Protein AF-A0A061RUZ5-F1 (afdb_monomer)

InterPro domains:
  IPR027267 AH/BAR domain superfamily [SSF103657] (53-135)

Foldseek 3Di:
DDPPPPDDDPDDCPLPHPDDPDDPPFDPVLVCLQQDCDALNNDHVCPDLLVVLLVVLLVLLVVLLVLLVVQLVCCVPVVDGDVVSLVVSLVSLVVSVVSVVVLVCLLVVPQCVVLVVQDDPVLNVLVVVLVVLVVVLVVLSVVLNVLSVQLVVVVVVPPSVSNSVSSVVNSVSSVVSSVSSSVSSSSCSSRRVSSCRHRHHPVVCVVCVVSPSGDDPPPPPPPDPPPDDDDDDDDDDDDD

Radius of gyration: 23.54 Å; Cα contacts (8 Å, |Δi|>4): 180; chains: 1; bounding box: 77×62×57 Å

Solvent-accessible surface area (backbone atoms only — not comparable to full-atom values): 14037 Å² total; per-residue (Å²): 136,83,81,87,75,76,76,79,69,92,54,77,39,44,78,83,42,101,66,50,91,62,59,97,85,58,54,74,63,46,44,46,54,34,64,23,60,72,58,78,44,72,55,40,42,76,78,35,41,47,46,46,34,55,51,47,53,53,52,54,52,49,55,49,51,53,51,51,51,50,49,50,52,36,38,74,73,68,73,46,75,67,62,70,59,53,53,50,52,52,47,54,50,52,52,50,50,54,52,52,48,57,48,50,45,34,45,64,70,46,49,45,65,68,44,49,88,78,51,54,76,75,61,56,53,53,58,56,54,53,52,54,42,51,51,53,42,52,56,43,49,53,51,46,55,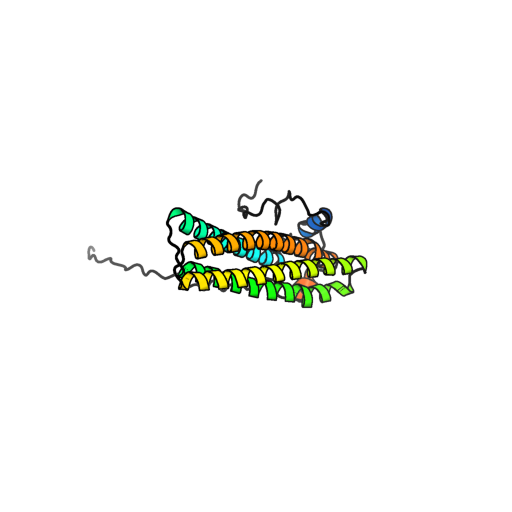52,39,53,53,53,33,57,56,36,56,80,67,74,41,67,71,56,34,52,52,35,50,52,51,42,47,60,46,46,57,53,41,51,54,46,45,50,53,41,53,49,47,43,47,48,46,57,51,26,52,42,51,74,75,42,52,54,67,61,42,55,74,55,55,52,65,66,39,38,59,78,80,74,76,84,74,70,78,72,79,78,76,74,79,80,84,84,80,87,82,83,88,84,88,134

Nearest PDB structures (foldseek):
  8w6f-assembly1_A  TM=4.460E-01  e=1.180E-01  artificial sequences
  8dt0-assembly1_A  TM=4.377E-01  e=3.476E-01  synthetic construct
  8dt0-assembly2_B  TM=3.869E-01  e=2.173E-01  synthetic construct
  8tn6-assembly1_C  TM=5.010E-01  e=6.707E-01  synthetic construct

Structure (mmCIF, N/CA/C/O backbone):
data_AF-A0A061RUZ5-F1
#
_entry.id   AF-A0A061RUZ5-F1
#
loop_
_atom_site.group_PDB
_atom_site.id
_atom_site.type_symbol
_atom_site.label_atom_id
_atom_site.label_alt_id
_atom_site.label_comp_id
_atom_site.label_asym_id
_atom_site.label_entity_id
_atom_site.label_seq_id
_atom_site.pdbx_PDB_ins_code
_atom_site.Cartn_x
_atom_site.Cartn_y
_atom_site.Cartn_z
_atom_site.occupancy
_atom_site.B_iso_or_equiv
_atom_site.auth_seq_id
_atom_site.auth_comp_id
_atom_site.auth_asym_id
_atom_site.auth_atom_id
_atom_site.pdbx_PDB_model_num
ATOM 1 N N . GLU A 1 1 ? -17.140 8.521 -27.095 1.00 31.86 1 GLU A N 1
ATOM 2 C CA . GLU A 1 1 ? -18.171 8.351 -26.052 1.00 31.86 1 GLU A CA 1
ATOM 3 C C . GLU A 1 1 ? -17.518 7.971 -24.723 1.00 31.86 1 GLU A C 1
ATOM 5 O O . GLU A 1 1 ? -16.333 7.664 -24.720 1.00 31.86 1 GLU A O 1
ATOM 10 N N . ARG A 1 2 ? 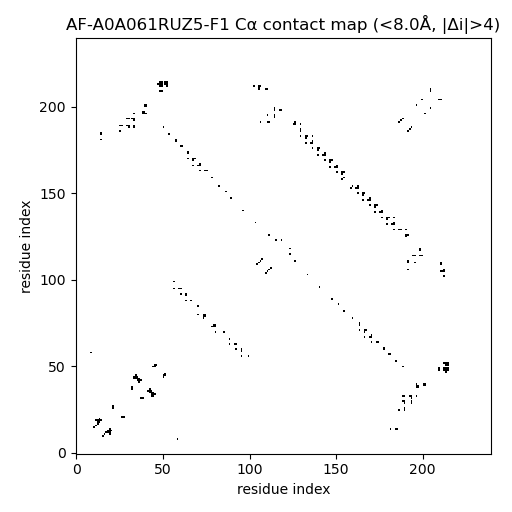-18.235 8.120 -23.600 1.00 29.27 2 ARG A N 1
ATOM 11 C CA . ARG A 1 2 ? -17.739 7.833 -22.242 1.00 29.27 2 ARG A CA 1
ATOM 12 C C . ARG A 1 2 ? -17.880 6.337 -21.959 1.00 29.27 2 ARG A C 1
ATOM 14 O O . ARG A 1 2 ? -19.008 5.854 -21.966 1.00 29.27 2 ARG A O 1
ATOM 21 N N . ASP A 1 3 ? -16.787 5.658 -21.629 1.00 30.36 3 ASP A N 1
ATOM 22 C CA . ASP A 1 3 ? -16.847 4.341 -20.988 1.00 30.36 3 ASP A CA 1
ATOM 23 C C . ASP A 1 3 ? -17.231 4.545 -19.519 1.00 30.36 3 ASP A C 1
ATOM 25 O O . ASP A 1 3 ? -16.424 4.930 -18.674 1.00 30.36 3 ASP A O 1
ATOM 29 N N . ALA A 1 4 ? -18.522 4.378 -19.244 1.00 35.06 4 ALA A N 1
ATOM 30 C CA . ALA A 1 4 ? -19.165 4.630 -17.960 1.00 35.06 4 ALA A CA 1
ATOM 31 C C . ALA A 1 4 ? -19.001 3.480 -16.940 1.00 35.06 4 ALA A C 1
ATOM 33 O O . ALA A 1 4 ? -19.805 3.376 -16.018 1.00 35.06 4 ALA A O 1
ATOM 34 N N . GLU A 1 5 ? -17.981 2.626 -17.075 1.00 36.75 5 GLU A N 1
ATOM 35 C CA . GLU A 1 5 ? -17.801 1.443 -16.211 1.00 36.75 5 GLU A CA 1
ATOM 36 C C . GLU A 1 5 ? -16.646 1.533 -15.200 1.00 36.75 5 GLU A C 1
ATOM 38 O O . GLU A 1 5 ? -16.524 0.659 -14.345 1.00 36.75 5 GLU A O 1
ATOM 43 N N . TYR A 1 6 ? -15.852 2.608 -15.184 1.00 39.50 6 TYR A N 1
ATOM 44 C CA . TYR A 1 6 ? -14.908 2.839 -14.083 1.00 39.50 6 TYR A CA 1
ATOM 45 C C . TYR A 1 6 ? -15.612 3.553 -12.928 1.00 39.50 6 TYR A C 1
ATOM 47 O O . TYR A 1 6 ? -15.626 4.781 -12.838 1.00 39.50 6 TYR A O 1
ATOM 55 N N . GLN A 1 7 ? -16.227 2.764 -12.043 1.00 32.78 7 GLN A N 1
ATOM 56 C CA . GLN A 1 7 ? -16.653 3.242 -10.731 1.00 32.78 7 GLN A CA 1
ATOM 57 C C . GLN A 1 7 ? -15.442 3.832 -10.002 1.00 32.78 7 GLN A C 1
ATOM 59 O O . GLN A 1 7 ? -14.463 3.150 -9.706 1.00 32.78 7 GLN A O 1
ATOM 64 N N . SER A 1 8 ? -15.524 5.136 -9.756 1.00 34.88 8 SER A N 1
ATOM 65 C CA . SER A 1 8 ? -14.581 5.931 -8.986 1.00 34.88 8 SER A CA 1
ATOM 66 C C . SER A 1 8 ? -14.417 5.343 -7.585 1.00 34.88 8 SER A C 1
ATOM 68 O O . SER A 1 8 ? -15.321 5.455 -6.754 1.00 34.88 8 SER A O 1
ATOM 70 N N . GLY A 1 9 ? -13.259 4.738 -7.317 1.00 36.94 9 GLY A N 1
ATOM 71 C CA . GLY A 1 9 ? -12.804 4.525 -5.947 1.00 36.94 9 GLY A CA 1
ATOM 72 C C . GLY A 1 9 ? -12.670 5.879 -5.225 1.00 36.94 9 GLY A C 1
ATOM 73 O O . GLY A 1 9 ? -12.391 6.888 -5.872 1.00 36.94 9 GLY A O 1
ATOM 74 N N . PRO A 1 10 ? -12.861 5.946 -3.902 1.00 37.59 10 PRO A N 1
ATOM 75 C CA . PRO A 1 10 ? -13.104 7.185 -3.157 1.00 37.59 10 PRO A CA 1
ATOM 76 C C . PRO A 1 10 ? -11.820 7.887 -2.707 1.00 37.59 10 PRO A C 1
ATOM 78 O O . PRO A 1 10 ? -11.800 8.640 -1.733 1.00 37.59 10 PRO A O 1
ATOM 81 N N . PHE A 1 11 ? -10.733 7.671 -3.437 1.00 36.84 11 PHE A N 1
ATOM 82 C CA . PHE A 1 11 ? -9.543 8.480 -3.272 1.00 36.84 11 PHE A CA 1
ATOM 83 C C . PHE A 1 11 ? -9.753 9.814 -3.987 1.00 36.84 11 PHE A C 1
ATOM 85 O O . PHE A 1 11 ? -10.125 9.798 -5.160 1.00 36.84 11 PHE A O 1
ATOM 92 N N . PRO A 1 12 ? -9.522 10.959 -3.321 1.00 34.06 12 PRO A N 1
ATOM 93 C CA . PRO A 1 12 ? -9.798 12.279 -3.882 1.00 34.06 12 PRO A CA 1
ATOM 94 C C . PRO A 1 12 ? -8.966 12.484 -5.145 1.00 34.06 12 PRO A C 1
ATOM 96 O O . PRO A 1 12 ? -7.774 12.713 -5.008 1.00 34.06 12 PRO A O 1
ATOM 99 N N . ASP A 1 13 ? -9.570 12.310 -6.329 1.00 37.50 13 ASP A N 1
ATOM 100 C CA . ASP A 1 13 ? -9.067 12.544 -7.701 1.00 37.50 13 ASP A CA 1
ATOM 101 C C . ASP A 1 13 ? -7.560 12.349 -7.956 1.00 37.50 13 ASP A C 1
ATOM 103 O O . ASP A 1 13 ? -6.980 12.896 -8.894 1.00 37.50 13 ASP A O 1
ATOM 107 N N . GLY A 1 14 ? -6.905 11.525 -7.146 1.00 37.16 14 GLY A N 1
ATOM 108 C CA . GLY A 1 14 ? -5.503 11.801 -6.892 1.00 37.16 14 GLY A CA 1
ATOM 109 C C . GLY A 1 14 ? -4.722 10.733 -6.189 1.00 37.16 14 GLY A C 1
ATOM 110 O O . GLY A 1 14 ? -3.525 10.909 -6.069 1.00 37.16 14 GLY A O 1
ATOM 111 N N . ILE A 1 15 ? -5.300 9.572 -5.885 1.00 41.62 15 ILE A N 1
ATOM 112 C CA . ILE A 1 15 ? -4.468 8.377 -6.064 1.00 41.62 15 ILE A CA 1
ATOM 113 C C . ILE A 1 15 ? -4.410 8.046 -7.568 1.00 41.62 15 ILE A C 1
ATOM 115 O O . ILE A 1 15 ? -3.330 7.744 -8.058 1.00 41.62 15 ILE A O 1
ATOM 119 N N . LEU A 1 16 ? -5.513 8.216 -8.328 1.00 46.84 16 LEU A N 1
ATOM 120 C CA . LEU A 1 16 ? -5.633 7.771 -9.734 1.00 46.84 16 LEU A CA 1
ATOM 121 C C . LEU A 1 16 ? -6.475 8.688 -10.666 1.00 46.84 16 LEU A C 1
ATOM 123 O O . LEU A 1 16 ? -6.828 8.281 -11.772 1.00 46.84 16 LEU A O 1
ATOM 127 N N . GLY A 1 17 ? -6.831 9.911 -10.257 1.00 40.12 17 GLY A N 1
ATOM 128 C CA . GLY A 1 17 ? -7.605 10.842 -11.095 1.00 40.12 17 GLY A CA 1
ATOM 129 C C . GLY A 1 17 ? -6.731 11.783 -11.935 1.00 40.12 17 GLY A C 1
ATOM 130 O O . GLY A 1 17 ? -5.548 11.988 -11.674 1.00 40.12 17 GLY A O 1
ATOM 131 N N . ARG A 1 18 ? -7.322 12.382 -12.981 1.00 37.25 18 ARG A N 1
ATOM 132 C CA . ARG A 1 18 ? -6.648 13.331 -13.897 1.00 37.25 18 ARG A CA 1
ATOM 133 C C . ARG A 1 18 ? -6.281 14.677 -13.248 1.00 37.25 18 ARG A C 1
ATOM 135 O O . ARG A 1 18 ? -5.664 15.501 -13.921 1.00 37.25 18 ARG A O 1
ATOM 142 N N . ILE A 1 19 ? -6.685 14.928 -12.001 1.00 36.81 19 ILE A N 1
ATOM 143 C CA . ILE A 1 19 ? -6.626 16.248 -11.367 1.00 36.81 19 ILE A CA 1
ATOM 144 C C . ILE A 1 19 ? -6.210 16.088 -9.897 1.00 36.81 19 ILE A C 1
ATOM 146 O O . ILE A 1 19 ? -7.035 16.164 -8.995 1.00 36.81 19 ILE A O 1
ATOM 150 N N . SER A 1 20 ? -4.921 15.869 -9.639 1.00 37.25 20 SER A N 1
ATOM 151 C CA . SER A 1 20 ? -4.382 15.832 -8.277 1.00 37.25 20 SER A CA 1
ATOM 152 C C . SER A 1 20 ? -3.399 16.967 -8.040 1.00 37.25 20 SER A C 1
ATOM 154 O O . SER A 1 20 ? -2.500 17.184 -8.851 1.00 37.25 20 SER A O 1
ATOM 156 N N . ASN A 1 21 ? -3.539 17.656 -6.905 1.00 41.94 21 ASN A N 1
ATOM 157 C CA . ASN A 1 21 ? -2.490 18.503 -6.342 1.00 41.94 21 ASN A CA 1
ATOM 158 C C . ASN A 1 21 ? -1.285 17.613 -6.022 1.00 41.94 21 ASN A C 1
ATOM 160 O O . ASN A 1 21 ? -1.244 16.954 -4.984 1.00 41.94 21 ASN A O 1
ATOM 164 N N . PHE A 1 22 ? -0.352 17.533 -6.965 1.00 45.50 22 PHE A N 1
ATOM 165 C CA . PHE A 1 22 ? 0.882 16.783 -6.812 1.00 45.50 22 PHE A CA 1
ATOM 166 C C . PHE A 1 22 ? 1.711 17.386 -5.664 1.00 45.50 22 PHE A C 1
ATOM 168 O O . PHE A 1 22 ? 1.828 18.611 -5.598 1.00 45.50 22 PHE A O 1
ATOM 175 N N . PRO A 1 23 ? 2.288 16.572 -4.762 1.00 50.09 23 PRO A N 1
ATOM 176 C CA . PRO A 1 23 ? 3.356 17.025 -3.874 1.00 50.09 23 PRO A CA 1
ATOM 177 C C . PRO A 1 23 ? 4.469 17.722 -4.670 1.00 50.09 23 PRO A C 1
ATOM 179 O O . PRO A 1 23 ? 4.746 17.324 -5.797 1.00 50.09 23 PRO A O 1
ATOM 182 N N . ASP A 1 24 ? 5.139 18.724 -4.092 1.00 49.62 24 ASP A N 1
ATOM 183 C CA . ASP A 1 24 ? 6.053 19.633 -4.823 1.00 49.62 24 ASP A CA 1
ATOM 184 C C . ASP A 1 24 ? 7.200 18.947 -5.601 1.00 49.62 24 ASP A C 1
ATOM 186 O O . ASP A 1 24 ? 7.802 19.549 -6.487 1.00 49.62 24 ASP A O 1
ATOM 190 N N . HIS A 1 25 ? 7.524 17.696 -5.269 1.00 55.34 25 HIS A N 1
ATOM 191 C CA . HIS A 1 25 ? 8.592 16.897 -5.881 1.00 55.34 25 HIS A CA 1
ATOM 192 C C . HIS A 1 25 ? 8.088 15.900 -6.932 1.00 55.34 25 HIS A C 1
ATOM 194 O O . HIS A 1 25 ? 8.892 15.276 -7.624 1.00 55.34 25 HIS A O 1
ATOM 200 N N . ILE A 1 26 ? 6.773 15.772 -7.090 1.00 56.91 26 ILE A N 1
ATOM 201 C CA . ILE A 1 26 ? 6.160 14.892 -8.071 1.00 56.91 26 ILE A CA 1
ATOM 202 C C . ILE A 1 26 ? 6.023 15.632 -9.402 1.00 56.91 26 ILE A C 1
ATOM 204 O O . ILE A 1 26 ? 5.310 16.627 -9.519 1.00 56.91 26 ILE A O 1
ATOM 208 N N . SER A 1 27 ? 6.682 15.111 -10.439 1.00 64.12 27 SER A N 1
ATOM 209 C CA . SER A 1 27 ? 6.621 15.666 -11.792 1.00 64.12 27 SER A CA 1
ATOM 210 C C . SER A 1 27 ? 5.331 15.241 -12.514 1.00 64.12 27 SER A C 1
ATOM 212 O O . SER A 1 27 ? 5.170 14.059 -12.847 1.00 64.12 27 SER A O 1
ATOM 214 N N . PRO A 1 28 ? 4.440 16.183 -12.895 1.00 65.88 28 PRO A N 1
ATOM 215 C CA . PRO A 1 28 ? 3.257 15.878 -13.707 1.00 65.88 28 PRO A CA 1
ATOM 216 C C . PRO A 1 28 ? 3.600 15.318 -15.096 1.00 65.88 28 PRO A C 1
ATOM 218 O O . PRO A 1 28 ? 2.721 14.807 -15.796 1.00 65.88 28 PRO A O 1
ATOM 221 N N . HIS A 1 29 ? 4.850 15.476 -15.543 1.00 68.00 29 HIS A N 1
ATOM 222 C CA . HIS A 1 29 ? 5.354 14.871 -16.771 1.00 68.00 29 HIS A CA 1
ATOM 223 C C . HIS A 1 29 ? 5.606 13.370 -16.577 1.00 68.00 29 HIS A C 1
ATOM 225 O O . HIS A 1 29 ? 5.105 12.577 -17.371 1.00 68.00 29 HIS A O 1
ATOM 231 N N . ASN A 1 30 ? 6.270 12.973 -15.487 1.00 68.69 30 ASN A N 1
ATOM 232 C CA . ASN A 1 30 ? 6.557 11.565 -15.186 1.00 68.69 30 A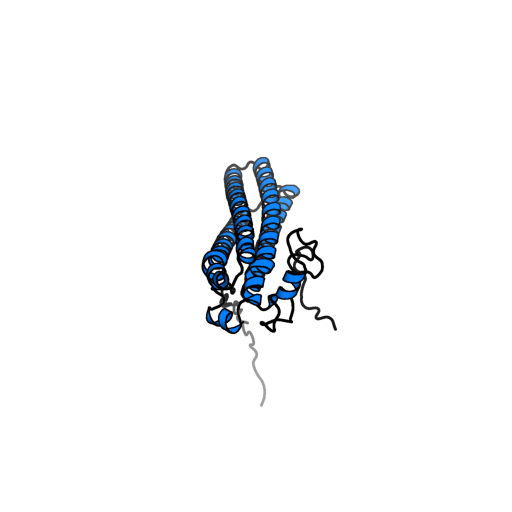SN A CA 1
ATOM 233 C C . ASN A 1 30 ? 5.259 10.772 -15.010 1.00 68.69 30 ASN A C 1
ATOM 235 O O . ASN A 1 30 ? 5.088 9.720 -15.622 1.00 68.69 30 ASN A O 1
ATOM 239 N N . TRP A 1 31 ? 4.285 11.335 -14.286 1.00 64.75 31 TRP A N 1
ATOM 240 C CA . TRP A 1 31 ? 2.950 10.743 -14.154 1.00 64.75 31 TRP A CA 1
ATOM 241 C C . TRP A 1 31 ? 2.274 10.486 -15.507 1.00 64.75 31 TRP A C 1
ATOM 243 O O . TRP A 1 31 ? 1.680 9.434 -15.720 1.00 64.75 31 TRP A O 1
ATOM 253 N N . ARG A 1 32 ? 2.399 11.419 -16.459 1.00 67.31 32 ARG A N 1
ATOM 254 C CA . ARG A 1 32 ? 1.844 11.262 -17.812 1.00 67.31 32 ARG A CA 1
ATOM 255 C C . ARG A 1 32 ? 2.5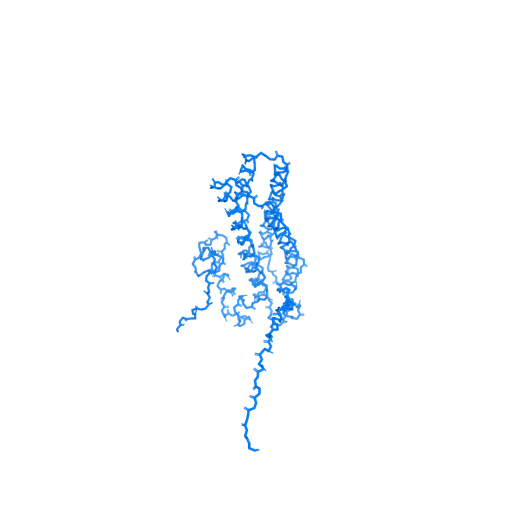64 10.207 -18.643 1.00 67.31 32 ARG A C 1
ATOM 257 O O . ARG A 1 32 ? 1.922 9.604 -19.494 1.00 67.31 32 ARG A O 1
ATOM 264 N N . VAL A 1 33 ? 3.855 9.981 -18.418 1.00 65.81 33 VAL A N 1
ATOM 265 C CA . VAL A 1 33 ? 4.605 8.893 -19.066 1.00 65.81 33 VAL A CA 1
ATOM 266 C C . VAL A 1 33 ? 4.168 7.536 -18.511 1.00 65.81 33 VAL A C 1
ATOM 268 O O . VAL A 1 33 ? 4.000 6.588 -19.273 1.00 65.81 33 VAL A O 1
ATOM 271 N N . VAL A 1 34 ? 3.921 7.452 -17.201 1.00 65.19 34 VAL A N 1
ATOM 272 C CA . VAL A 1 34 ? 3.435 6.227 -16.547 1.00 65.19 34 VAL A CA 1
ATOM 273 C C . VAL A 1 34 ? 2.001 5.901 -16.963 1.00 65.19 34 VAL A C 1
ATOM 275 O O . VAL A 1 34 ? 1.723 4.792 -17.409 1.00 65.19 34 VAL A O 1
ATOM 278 N N . MET A 1 35 ? 1.099 6.880 -16.874 1.00 61.75 35 MET A N 1
ATOM 279 C CA . MET A 1 35 ? -0.330 6.725 -17.179 1.00 61.75 35 MET A CA 1
ATOM 280 C C . MET A 1 35 ? -0.662 6.883 -18.674 1.00 61.75 35 MET A C 1
ATOM 282 O O . MET A 1 35 ? -1.824 6.819 -19.076 1.00 61.75 35 MET A O 1
ATOM 286 N N . GLY A 1 36 ? 0.333 7.169 -19.512 1.00 58.59 36 GLY A N 1
ATOM 287 C CA . GLY A 1 36 ? 0.154 7.438 -20.934 1.00 58.59 36 GLY A CA 1
ATOM 288 C C . GLY A 1 36 ? 0.205 6.171 -21.784 1.00 58.59 36 GLY A C 1
ATOM 289 O O . GLY A 1 36 ? 1.003 5.274 -21.544 1.00 58.59 36 GLY A O 1
ATOM 290 N N . ARG A 1 37 ? -0.585 6.145 -22.866 1.00 53.12 37 ARG A N 1
ATOM 291 C CA . ARG A 1 37 ? -0.528 5.099 -23.912 1.00 53.12 37 ARG A CA 1
ATOM 292 C C . ARG A 1 37 ? 0.679 5.226 -24.855 1.00 53.12 37 ARG A C 1
ATOM 294 O O . ARG A 1 37 ? 0.783 4.487 -25.829 1.00 53.12 37 ARG A O 1
ATOM 301 N N . TYR A 1 38 ? 1.556 6.200 -24.622 1.00 48.12 38 TYR A N 1
ATOM 302 C CA . TYR A 1 38 ? 2.604 6.589 -25.560 1.00 48.12 38 TYR A CA 1
ATOM 303 C C . TYR A 1 38 ? 3.979 6.352 -24.926 1.00 48.12 38 TYR A C 1
ATOM 305 O O . TYR A 1 38 ? 4.500 7.210 -24.220 1.00 48.12 38 TYR A O 1
ATOM 313 N N . GLY A 1 39 ? 4.538 5.163 -25.168 1.00 50.72 39 GLY A N 1
ATOM 314 C CA . GLY A 1 39 ? 5.848 4.727 -24.683 1.00 50.72 39 GLY A CA 1
ATOM 315 C C . GLY A 1 39 ? 6.251 3.352 -25.235 1.00 50.72 39 GLY A C 1
ATOM 316 O O . GLY A 1 39 ? 5.545 2.775 -26.063 1.00 50.72 39 GLY A O 1
ATOM 317 N N . SER A 1 40 ? 7.392 2.834 -24.771 1.00 51.66 40 SER A N 1
ATOM 318 C CA . SER A 1 40 ? 7.903 1.473 -25.033 1.00 51.66 40 SER A CA 1
ATOM 319 C C . SER A 1 40 ? 6.882 0.378 -24.697 1.00 51.66 40 SER A C 1
ATOM 321 O O . SER A 1 40 ? 6.865 -0.665 -25.345 1.00 51.66 40 SER A O 1
ATOM 323 N N . TRP A 1 41 ? 6.023 0.635 -23.709 1.00 65.44 41 TRP A N 1
ATOM 324 C CA . TRP A 1 41 ? 4.898 -0.208 -23.319 1.00 65.44 41 TRP A CA 1
ATOM 325 C C . TRP A 1 41 ? 3.633 0.431 -23.902 1.00 65.44 41 TRP A C 1
ATOM 327 O O . TRP A 1 41 ? 3.305 1.575 -23.579 1.00 65.44 41 TRP A O 1
ATOM 337 N N . ARG A 1 42 ? 2.955 -0.268 -24.820 1.00 61.19 42 ARG A N 1
ATOM 338 C CA . ARG A 1 42 ? 1.829 0.283 -25.609 1.00 61.19 42 ARG A CA 1
ATOM 339 C C . ARG A 1 42 ? 0.501 0.365 -24.842 1.00 61.19 42 ARG A C 1
ATOM 341 O O . ARG A 1 42 ? -0.487 0.847 -25.395 1.00 61.19 42 ARG A O 1
ATOM 348 N N . HIS A 1 43 ? 0.472 -0.094 -23.594 1.00 65.62 43 HIS A N 1
ATOM 349 C CA . HIS A 1 43 ? -0.684 -0.067 -22.697 1.00 65.62 43 HIS A CA 1
ATOM 350 C C . HIS A 1 43 ? -0.447 0.822 -21.475 1.00 65.62 43 HIS A C 1
ATOM 352 O O . HIS A 1 43 ? 0.677 1.231 -21.160 1.00 65.62 43 HIS A O 1
ATOM 358 N N . SER A 1 44 ? -1.543 1.183 -20.818 1.00 66.19 44 SER A N 1
ATOM 359 C CA . SER A 1 44 ? -1.524 2.061 -19.652 1.00 66.19 44 SER A CA 1
ATOM 360 C C . SER A 1 44 ? -1.040 1.310 -18.399 1.00 66.19 44 SER A C 1
ATOM 362 O O . SER A 1 44 ? -1.093 0.085 -18.325 1.00 66.19 44 SER A O 1
ATOM 364 N N . ALA A 1 45 ? -0.476 2.030 -17.423 1.00 70.56 45 ALA A N 1
ATOM 365 C CA . ALA A 1 45 ? 0.062 1.426 -16.199 1.00 70.56 45 ALA A CA 1
ATOM 366 C C . ALA A 1 45 ? -0.982 0.650 -15.385 1.00 70.56 45 ALA A C 1
ATOM 368 O O . ALA A 1 45 ? -0.622 -0.316 -14.719 1.00 70.56 45 ALA A O 1
ATOM 369 N N . ASP A 1 46 ? -2.257 1.017 -15.484 1.00 69.75 46 ASP A N 1
ATOM 370 C CA . ASP A 1 46 ? -3.393 0.306 -14.883 1.00 69.75 46 ASP A CA 1
ATOM 371 C C . ASP A 1 46 ? -3.578 -1.134 -15.381 1.00 69.75 46 ASP A C 1
ATOM 373 O O . ASP A 1 46 ? -4.128 -1.978 -14.669 1.00 69.75 46 ASP A O 1
ATOM 377 N N . GLU A 1 47 ? -3.061 -1.443 -16.568 1.00 71.94 47 GLU A N 1
ATOM 378 C CA . GLU A 1 47 ? -3.059 -2.794 -17.125 1.00 71.94 47 GLU A CA 1
ATOM 379 C C . GLU A 1 47 ? -1.916 -3.659 -16.562 1.00 71.94 47 GLU A C 1
ATOM 381 O O . GLU A 1 47 ? -1.932 -4.881 -16.720 1.00 71.94 47 GLU A O 1
ATOM 386 N N . THR A 1 48 ? -0.941 -3.063 -15.861 1.00 78.94 48 THR A N 1
ATOM 387 C CA . THR A 1 48 ? 0.178 -3.805 -15.258 1.00 78.94 48 THR A CA 1
ATOM 388 C C . THR A 1 48 ? -0.253 -4.533 -13.988 1.00 78.94 48 THR A C 1
ATOM 390 O O . THR A 1 48 ? -1.026 -4.006 -13.181 1.00 78.94 48 THR A O 1
ATOM 393 N N . GLY A 1 49 ? 0.294 -5.734 -13.758 1.00 83.44 49 GLY A N 1
ATOM 394 C CA . GLY A 1 49 ? 0.034 -6.475 -12.526 1.00 83.44 49 GLY A CA 1
ATOM 395 C C . GLY A 1 49 ? 0.469 -5.685 -11.291 1.00 83.44 49 GLY A C 1
ATOM 396 O O . GLY A 1 49 ? -0.226 -5.691 -10.281 1.00 83.44 49 GLY A O 1
ATOM 397 N N . TRP A 1 50 ? 1.569 -4.943 -11.407 1.00 89.12 50 TRP A N 1
ATOM 398 C CA . TRP A 1 50 ? 2.088 -4.085 -10.347 1.00 89.12 50 TRP A CA 1
ATOM 399 C C . TRP A 1 50 ? 1.079 -3.019 -9.891 1.00 89.12 50 TRP A C 1
ATOM 401 O O . TRP A 1 50 ? 0.747 -2.942 -8.707 1.00 89.12 50 TRP A O 1
ATOM 411 N N . TYR A 1 51 ? 0.535 -2.223 -10.812 1.00 86.38 51 TYR A N 1
ATOM 412 C CA . TYR A 1 51 ? -0.450 -1.205 -10.445 1.00 86.38 51 TYR A CA 1
ATOM 413 C C . TYR A 1 51 ? -1.738 -1.818 -9.888 1.00 86.38 51 TYR A C 1
ATOM 415 O O . TYR A 1 51 ? -2.323 -1.283 -8.947 1.00 86.38 51 TYR A O 1
ATOM 423 N N . GLN A 1 52 ? -2.177 -2.956 -10.434 1.00 86.25 52 GLN A N 1
ATOM 424 C CA . GLN A 1 52 ? -3.343 -3.672 -9.913 1.00 86.25 52 GLN A CA 1
ATOM 425 C C . GLN A 1 52 ? -3.140 -4.114 -8.461 1.00 86.25 52 GLN A C 1
ATOM 427 O O . GLN A 1 52 ? -4.086 -4.066 -7.678 1.00 86.25 52 GLN A O 1
ATOM 432 N N . GLU A 1 53 ? -1.925 -4.511 -8.079 1.00 89.31 53 GLU A N 1
ATOM 433 C CA . GLU A 1 53 ? -1.604 -4.847 -6.690 1.00 89.31 53 GLU A CA 1
ATOM 434 C C . GLU A 1 53 ? -1.642 -3.609 -5.781 1.00 89.31 53 GLU A C 1
ATOM 436 O O . GLU A 1 53 ? -2.271 -3.636 -4.723 1.00 89.31 53 GLU A O 1
ATOM 441 N N . ILE A 1 54 ? -1.082 -2.482 -6.231 1.00 90.25 54 ILE A N 1
ATOM 442 C CA . ILE A 1 54 ? -1.182 -1.199 -5.516 1.00 90.25 54 ILE A CA 1
ATOM 443 C C . ILE A 1 54 ? -2.652 -0.796 -5.313 1.00 90.25 54 ILE A C 1
ATOM 445 O O . ILE A 1 54 ? -3.053 -0.414 -4.210 1.00 90.25 54 ILE A O 1
ATOM 449 N N . ALA A 1 55 ? -3.480 -0.924 -6.352 1.00 85.81 55 ALA A N 1
ATOM 450 C CA . ALA A 1 55 ? -4.907 -0.628 -6.276 1.00 85.81 55 ALA A CA 1
ATOM 451 C C . ALA A 1 55 ? -5.628 -1.531 -5.261 1.00 85.81 55 ALA A C 1
ATOM 453 O O . ALA A 1 55 ? -6.476 -1.051 -4.508 1.00 85.81 55 ALA A O 1
ATOM 454 N N . LYS A 1 56 ? -5.262 -2.818 -5.179 1.00 89.06 56 LYS A N 1
ATOM 455 C CA . LYS A 1 56 ? -5.799 -3.736 -4.164 1.00 89.06 56 LYS A CA 1
ATOM 456 C C . LYS A 1 56 ? -5.443 -3.307 -2.746 1.00 89.06 56 LYS A C 1
ATOM 458 O O . LYS A 1 56 ? -6.327 -3.317 -1.893 1.00 89.06 56 LYS A O 1
ATOM 463 N N . PHE A 1 57 ? -4.200 -2.894 -2.492 1.00 92.25 57 PHE A N 1
ATOM 464 C CA . PHE A 1 57 ? -3.819 -2.376 -1.175 1.00 92.25 57 PHE A CA 1
ATOM 465 C C . PHE A 1 57 ? -4.601 -1.123 -0.804 1.00 92.25 57 PHE A C 1
ATOM 467 O O . PHE A 1 57 ? -5.050 -0.995 0.335 1.00 92.25 57 PHE A O 1
ATOM 474 N N . ALA A 1 58 ? -4.792 -0.218 -1.763 1.00 88.62 58 ALA A N 1
ATOM 475 C CA . ALA A 1 58 ? -5.561 0.996 -1.554 1.00 88.62 58 ALA A CA 1
ATOM 476 C C . ALA A 1 58 ? -7.014 0.664 -1.155 1.00 88.62 58 ALA A C 1
ATOM 478 O O . ALA A 1 58 ? -7.484 1.133 -0.119 1.00 88.62 58 ALA A O 1
ATOM 479 N N . ILE A 1 59 ? -7.686 -0.215 -1.905 1.00 87.81 59 ILE A N 1
ATOM 480 C CA . ILE A 1 59 ? -9.059 -0.662 -1.606 1.00 87.81 59 ILE A CA 1
ATOM 481 C C . ILE A 1 59 ? -9.135 -1.342 -0.230 1.00 87.81 59 ILE A C 1
ATOM 483 O O . ILE A 1 59 ? -9.976 -0.983 0.590 1.00 87.81 59 ILE A O 1
ATOM 487 N N . ALA A 1 60 ? -8.231 -2.282 0.062 1.00 89.75 60 ALA A N 1
ATOM 488 C CA . ALA A 1 60 ? -8.220 -2.997 1.339 1.00 89.75 60 ALA A CA 1
ATOM 489 C C . ALA A 1 60 ? -8.014 -2.053 2.536 1.00 89.75 60 ALA A C 1
ATOM 491 O O . ALA A 1 60 ? -8.656 -2.207 3.577 1.00 89.75 60 ALA A O 1
ATOM 492 N N . LEU A 1 61 ? -7.138 -1.055 2.393 1.00 90.75 61 LEU A N 1
ATOM 493 C CA . LEU A 1 61 ? -6.906 -0.058 3.432 1.00 90.75 61 LEU A CA 1
ATOM 494 C C . LEU A 1 61 ? -8.151 0.795 3.689 1.00 90.75 61 LEU A C 1
ATOM 496 O O . LEU A 1 61 ? -8.477 1.090 4.836 1.00 90.75 61 LEU A O 1
ATOM 500 N N . GLU A 1 62 ? -8.863 1.159 2.631 1.00 87.44 62 GLU A N 1
ATOM 501 C CA . GLU A 1 62 ? -10.093 1.927 2.734 1.00 87.44 62 GLU A CA 1
ATOM 502 C C . GLU A 1 62 ? -11.220 1.141 3.427 1.00 87.44 62 GLU A C 1
ATOM 504 O O . GLU A 1 62 ? -11.901 1.676 4.304 1.00 87.44 62 GLU A O 1
ATOM 509 N N . GLU A 1 63 ? -11.379 -0.145 3.101 1.00 89.25 63 GLU A N 1
ATOM 510 C CA . GLU A 1 63 ? -12.328 -1.037 3.777 1.00 89.25 63 GLU A CA 1
ATOM 511 C C . GLU A 1 63 ? -12.050 -1.135 5.284 1.00 89.25 63 GLU A C 1
ATOM 513 O O . GLU A 1 63 ? -12.980 -1.128 6.100 1.00 89.25 63 GLU A O 1
ATOM 518 N N . ILE A 1 64 ? -10.772 -1.194 5.672 1.00 92.75 64 ILE A N 1
ATOM 519 C CA . ILE A 1 64 ? -10.365 -1.204 7.080 1.00 92.75 64 ILE A CA 1
ATOM 520 C C . ILE A 1 64 ? -10.692 0.137 7.744 1.00 92.75 64 ILE A C 1
ATOM 522 O O . ILE A 1 64 ? -11.315 0.129 8.806 1.00 92.75 64 ILE A O 1
ATOM 526 N N . THR A 1 65 ? -10.338 1.273 7.132 1.00 89.81 65 THR A N 1
ATOM 527 C CA . THR A 1 65 ? -10.652 2.604 7.687 1.00 89.81 65 THR A CA 1
ATOM 528 C C . THR A 1 65 ? -12.156 2.768 7.897 1.00 89.81 65 THR A C 1
ATOM 530 O O . THR A 1 65 ? -12.582 3.142 8.988 1.00 89.81 65 THR A O 1
ATOM 533 N N . ARG A 1 66 ? -12.970 2.383 6.905 1.00 90.19 66 ARG A N 1
ATOM 534 C CA . ARG A 1 66 ? -14.435 2.424 7.001 1.00 90.19 66 ARG A CA 1
ATOM 535 C C . ARG A 1 66 ? -14.969 1.530 8.121 1.00 90.19 66 ARG A C 1
ATOM 537 O O . ARG A 1 66 ? -15.926 1.887 8.797 1.00 90.19 66 ARG A O 1
ATOM 544 N N . SER A 1 67 ? -14.347 0.374 8.347 1.00 93.56 67 SER A N 1
ATOM 545 C CA . SER A 1 67 ? -14.719 -0.499 9.465 1.00 93.56 67 SER A CA 1
ATOM 546 C C . SER A 1 67 ? -14.435 0.164 10.819 1.00 93.56 67 SER A C 1
ATOM 548 O O . SER A 1 67 ? -15.260 0.089 11.723 1.00 93.56 67 SER A O 1
ATOM 550 N N . VAL A 1 68 ? -13.300 0.859 10.954 1.00 92.38 68 VAL A N 1
ATOM 551 C CA . VAL A 1 68 ? -12.962 1.616 12.173 1.00 92.38 68 VAL A CA 1
ATOM 552 C C . VAL A 1 68 ? -13.931 2.782 12.396 1.00 92.38 68 VAL A C 1
ATOM 554 O O . VAL A 1 68 ? -14.339 3.016 13.534 1.00 92.38 68 VAL A O 1
ATOM 557 N N . ASP A 1 69 ? -14.343 3.475 11.331 1.00 90.94 69 ASP A N 1
ATOM 558 C CA . ASP A 1 69 ? -15.397 4.498 11.384 1.00 90.94 69 ASP A CA 1
ATOM 559 C C . ASP A 1 69 ? -16.729 3.938 11.888 1.00 90.94 69 ASP A C 1
ATOM 561 O O . ASP A 1 69 ? -17.368 4.531 12.760 1.00 90.94 69 ASP A O 1
ATOM 565 N N . ASN A 1 70 ? -17.128 2.771 11.381 1.00 91.94 70 ASN A N 1
ATOM 566 C CA . ASN A 1 70 ? -18.357 2.112 11.809 1.00 91.94 70 ASN A CA 1
ATOM 567 C C . ASN A 1 70 ? -18.303 1.749 13.296 1.00 91.94 70 ASN A C 1
ATOM 569 O O . ASN A 1 70 ? -19.247 2.049 14.019 1.00 91.94 70 ASN A O 1
ATOM 573 N N . PHE A 1 71 ? -17.180 1.207 13.782 1.00 91.31 71 PHE A N 1
ATOM 574 C CA . PHE A 1 71 ? -17.009 0.912 15.208 1.00 91.31 71 PHE A CA 1
ATOM 575 C C . PHE A 1 71 ? -17.127 2.163 16.084 1.00 91.31 71 PHE A C 1
ATOM 577 O O . PHE A 1 71 ? -17.711 2.107 17.166 1.00 91.31 71 PHE A O 1
ATOM 584 N N . LEU A 1 72 ? -16.569 3.296 15.638 1.00 90.62 72 LEU A N 1
ATOM 585 C CA . LEU A 1 72 ? -16.713 4.566 16.351 1.00 90.62 72 LEU A CA 1
ATOM 586 C C . LEU A 1 72 ? -18.170 5.007 16.398 1.00 90.62 72 LEU A C 1
ATOM 588 O O . LEU A 1 72 ? -18.670 5.327 17.473 1.00 90.62 72 LEU A O 1
ATOM 592 N N . SER A 1 73 ? -18.847 4.977 15.252 1.00 89.00 73 SER A N 1
ATOM 593 C CA . SER A 1 73 ? -20.257 5.342 15.151 1.00 89.00 73 SER A CA 1
ATOM 594 C C . SER A 1 73 ? -21.135 4.464 16.043 1.00 89.00 73 SER A C 1
ATOM 596 O O . SER A 1 73 ? -22.015 4.973 16.737 1.00 89.00 73 SER A O 1
ATOM 598 N N . GLU A 1 74 ? -20.879 3.156 16.077 1.00 87.81 74 GLU A N 1
ATOM 599 C CA . GLU A 1 74 ? -21.616 2.215 16.917 1.00 87.81 74 GLU A CA 1
ATOM 600 C C . GLU A 1 74 ? -21.434 2.514 18.404 1.00 87.81 74 GLU A C 1
ATOM 602 O O . GLU A 1 74 ? -22.409 2.608 19.154 1.00 87.81 74 GLU A O 1
ATOM 607 N N . LEU A 1 75 ? -20.192 2.735 18.828 1.00 85.75 75 LEU A N 1
ATOM 608 C CA . LEU A 1 75 ? -19.884 2.985 20.227 1.00 85.75 75 LEU A CA 1
ATOM 609 C C . LEU A 1 75 ? -20.388 4.359 20.698 1.00 85.75 75 LEU A C 1
ATOM 611 O O . LEU A 1 75 ? -20.841 4.486 21.834 1.00 85.75 75 LEU A O 1
ATOM 615 N N . GLU A 1 76 ? -20.342 5.377 19.837 1.00 87.88 76 GLU A N 1
ATOM 616 C CA . GLU A 1 76 ? -20.828 6.726 20.149 1.00 87.88 76 GLU A CA 1
ATOM 617 C C . GLU A 1 76 ? -22.360 6.806 20.201 1.00 87.88 76 GLU A C 1
ATOM 619 O O . GLU A 1 76 ? -22.896 7.508 21.059 1.00 87.88 76 GLU A O 1
ATOM 624 N N . ASN A 1 77 ? -23.066 6.076 19.329 1.00 87.19 77 ASN A N 1
ATOM 625 C CA . ASN A 1 77 ? -24.525 6.167 19.211 1.00 87.19 77 ASN A CA 1
ATOM 626 C C . ASN A 1 77 ? -25.282 5.092 20.002 1.00 87.19 77 ASN A C 1
ATOM 628 O O . ASN A 1 77 ? -26.354 5.372 20.538 1.00 87.19 77 ASN A O 1
ATOM 632 N N . PHE A 1 78 ? -24.748 3.872 20.082 1.00 81.75 78 PHE A N 1
ATOM 633 C CA . PHE A 1 78 ? -25.434 2.717 20.673 1.00 81.75 78 PHE A CA 1
ATOM 634 C C . PHE A 1 78 ? -24.750 2.181 21.935 1.00 81.75 78 PHE A C 1
ATOM 636 O O . PHE A 1 78 ? -25.324 1.331 22.610 1.00 81.75 78 PHE A O 1
ATOM 643 N N . GLN A 1 79 ? -23.561 2.692 22.291 1.00 79.62 79 GLN A N 1
ATOM 644 C CA . GLN A 1 79 ? -22.774 2.269 23.465 1.00 79.62 79 GLN A CA 1
ATOM 645 C C . GLN A 1 79 ? -22.431 0.771 23.485 1.00 79.62 79 GLN A C 1
ATOM 647 O O . GLN A 1 79 ? -22.098 0.208 24.528 1.00 79.62 79 GLN A O 1
ATOM 652 N N . THR A 1 80 ? -22.487 0.130 22.323 1.00 79.00 80 THR A N 1
ATOM 653 C CA . THR A 1 80 ? -22.169 -1.281 22.117 1.00 79.00 80 THR A CA 1
ATOM 654 C C . THR A 1 80 ? -21.156 -1.401 20.995 1.00 79.00 80 THR A C 1
ATOM 656 O O . THR A 1 80 ? -21.195 -0.623 20.046 1.00 79.00 80 THR A O 1
ATOM 659 N N . ILE A 1 81 ? -20.276 -2.392 21.086 1.00 83.88 81 ILE A N 1
ATOM 660 C CA . ILE A 1 81 ? -19.321 -2.721 20.031 1.00 83.88 81 ILE A CA 1
ATOM 661 C C . ILE A 1 81 ? -19.163 -4.237 19.956 1.00 83.88 81 ILE A C 1
ATOM 663 O O . ILE A 1 81 ? -19.032 -4.907 20.983 1.00 83.88 81 ILE A O 1
ATOM 667 N N . ASP A 1 82 ? -19.187 -4.777 18.740 1.00 86.69 82 ASP A N 1
ATOM 668 C CA . ASP A 1 82 ? -18.929 -6.194 18.494 1.00 86.69 82 ASP A CA 1
ATOM 669 C C . ASP A 1 82 ? -17.414 -6.449 18.453 1.00 86.69 82 ASP A C 1
ATOM 671 O O . ASP A 1 82 ? -16.732 -6.196 17.455 1.00 86.69 82 ASP A O 1
ATOM 675 N N . PHE A 1 83 ? -16.865 -6.947 19.562 1.00 87.31 83 PHE A N 1
ATOM 676 C CA . PHE A 1 83 ? -15.430 -7.202 19.667 1.00 87.31 83 PHE A CA 1
ATOM 677 C C . PHE A 1 83 ? -14.928 -8.329 18.758 1.00 87.31 83 PHE A C 1
ATOM 679 O O . PHE A 1 83 ? -13.753 -8.298 18.382 1.00 87.31 83 PHE A O 1
ATOM 686 N N . ASP A 1 84 ? -15.780 -9.264 18.333 1.00 89.88 84 ASP A N 1
ATOM 687 C CA . ASP A 1 84 ? -15.376 -10.288 17.367 1.00 89.88 84 ASP A CA 1
ATOM 688 C C . ASP A 1 84 ? -15.110 -9.648 15.997 1.00 89.88 84 ASP A C 1
ATOM 690 O O . ASP A 1 84 ? -14.120 -9.973 15.328 1.00 89.88 84 ASP A O 1
ATOM 694 N N . GLN A 1 85 ? -15.916 -8.654 15.609 1.00 90.25 85 GLN A N 1
ATOM 695 C CA . GLN A 1 85 ? -15.665 -7.860 14.402 1.00 90.25 85 GLN A CA 1
ATOM 696 C C . GLN A 1 85 ? -14.407 -6.997 14.520 1.00 90.25 85 GLN A C 1
ATOM 698 O O . GLN A 1 85 ? -13.621 -6.931 13.571 1.00 90.25 85 GLN A O 1
ATOM 703 N N . VAL A 1 86 ? -14.159 -6.386 15.681 1.00 90.81 86 VAL A N 1
ATOM 704 C CA . VAL A 1 86 ? -12.926 -5.620 15.946 1.00 90.81 86 VAL A CA 1
ATOM 705 C C . VAL A 1 86 ? -11.688 -6.509 15.772 1.00 90.81 86 VAL A C 1
ATOM 707 O O . VAL A 1 86 ? -10.725 -6.118 15.105 1.00 90.81 86 VAL A O 1
ATOM 710 N N . LEU A 1 87 ? -11.711 -7.731 16.318 1.00 91.88 87 LEU A N 1
ATOM 711 C CA . LEU A 1 87 ? -10.626 -8.706 16.168 1.00 91.88 87 LEU A CA 1
ATOM 712 C C . LEU A 1 87 ? -10.455 -9.168 14.716 1.00 91.88 87 LEU A C 1
ATOM 714 O O . LEU A 1 87 ? -9.321 -9.318 14.249 1.00 91.88 87 LEU A O 1
ATOM 718 N N . LEU A 1 88 ? -11.554 -9.349 13.983 1.00 94.19 88 LEU A N 1
ATOM 719 C CA . LEU A 1 88 ? -11.516 -9.698 12.566 1.00 94.19 88 LEU A CA 1
ATOM 720 C C . LEU A 1 88 ? -10.877 -8.586 11.721 1.00 94.19 88 LEU A C 1
ATOM 722 O O . LEU A 1 88 ? -10.018 -8.870 10.885 1.00 94.19 88 LEU A O 1
ATOM 726 N N . VAL A 1 89 ? -11.245 -7.322 11.950 1.00 94.31 89 VAL A N 1
ATOM 727 C CA . VAL A 1 89 ? -10.652 -6.167 11.253 1.00 94.31 89 VAL A CA 1
ATOM 728 C C . VAL A 1 89 ? -9.176 -6.013 11.602 1.00 94.31 89 VAL A C 1
ATOM 730 O O . VAL A 1 89 ? -8.358 -5.801 10.707 1.00 94.31 89 VAL A O 1
ATOM 733 N N . ARG A 1 90 ? -8.795 -6.213 12.869 1.00 94.69 90 ARG A N 1
ATOM 734 C CA . ARG A 1 90 ? -7.384 -6.250 13.277 1.00 94.69 90 ARG A CA 1
ATOM 735 C C . ARG A 1 90 ? -6.604 -7.325 12.518 1.00 94.69 90 ARG A C 1
ATOM 737 O O . ARG A 1 90 ? -5.486 -7.069 12.077 1.00 94.69 90 ARG A O 1
ATOM 744 N N . LYS A 1 91 ? -7.174 -8.523 12.357 1.00 94.94 91 LYS A N 1
ATOM 745 C CA . LYS A 1 91 ? -6.545 -9.595 11.576 1.00 94.94 91 LYS A CA 1
ATOM 746 C C . LYS A 1 91 ? -6.363 -9.180 10.114 1.00 94.94 91 LYS A C 1
ATOM 748 O O . LYS A 1 91 ? -5.250 -9.283 9.616 1.00 94.94 91 LYS A O 1
ATOM 753 N N . LYS A 1 92 ? -7.406 -8.638 9.471 1.00 95.19 92 LYS A N 1
ATOM 754 C CA . LYS A 1 92 ? -7.322 -8.114 8.094 1.00 95.19 92 LYS A CA 1
ATOM 755 C C . LYS A 1 92 ? -6.231 -7.053 7.946 1.00 95.19 92 LYS A C 1
ATOM 757 O O . LYS A 1 92 ? -5.502 -7.063 6.963 1.00 95.19 92 LYS A O 1
ATOM 762 N N . PHE A 1 93 ? -6.097 -6.164 8.928 1.00 95.12 93 PHE A N 1
ATOM 763 C CA . PHE A 1 93 ? -5.038 -5.160 8.943 1.00 95.12 93 PHE A CA 1
ATOM 764 C C . PHE A 1 93 ? -3.641 -5.785 9.033 1.00 95.12 93 PHE A C 1
ATOM 766 O O . PHE A 1 93 ? -2.758 -5.394 8.280 1.00 95.12 93 PHE A O 1
ATOM 773 N N . ASN A 1 94 ? -3.437 -6.782 9.896 1.00 95.31 94 ASN A N 1
ATOM 774 C CA . ASN A 1 94 ? -2.155 -7.488 9.972 1.00 95.31 94 ASN A CA 1
ATOM 775 C C . ASN A 1 94 ? -1.833 -8.246 8.676 1.00 95.31 94 ASN A C 1
ATOM 777 O O . ASN A 1 94 ? -0.693 -8.214 8.221 1.00 95.31 94 ASN A O 1
ATOM 781 N N . ASP A 1 95 ? -2.830 -8.902 8.077 1.00 95.12 95 ASP A N 1
ATOM 782 C CA . ASP A 1 95 ? -2.674 -9.597 6.798 1.00 95.12 95 ASP A CA 1
ATOM 783 C C . ASP A 1 95 ? -2.275 -8.596 5.695 1.00 95.12 95 ASP A C 1
ATOM 785 O O . ASP A 1 95 ? -1.292 -8.826 4.991 1.00 95.12 95 ASP A O 1
ATOM 789 N N . LEU A 1 96 ? -2.942 -7.434 5.632 1.00 95.06 96 LEU A N 1
ATOM 790 C CA . LEU A 1 96 ? -2.586 -6.330 4.733 1.00 95.06 96 LEU A CA 1
ATOM 791 C C . LEU A 1 96 ? -1.148 -5.837 4.959 1.00 95.06 96 LEU A C 1
ATOM 793 O O . LEU A 1 96 ? -0.424 -5.619 3.992 1.00 95.06 96 LEU A O 1
ATOM 797 N N . LEU A 1 97 ? -0.719 -5.659 6.214 1.00 95.25 97 LEU A N 1
ATOM 798 C CA . LEU A 1 97 ? 0.644 -5.216 6.522 1.00 95.25 97 LEU A CA 1
ATOM 799 C C . LEU A 1 97 ? 1.699 -6.216 6.041 1.00 95.25 97 LEU A C 1
ATOM 801 O O . LEU A 1 97 ? 2.699 -5.794 5.467 1.00 95.25 97 LEU A O 1
ATOM 805 N N . ASN A 1 98 ? 1.464 -7.516 6.228 1.00 95.44 98 ASN A N 1
ATOM 806 C CA . ASN A 1 98 ? 2.377 -8.560 5.758 1.00 95.44 98 ASN A CA 1
ATOM 807 C C . ASN A 1 98 ? 2.482 -8.570 4.226 1.00 95.44 98 ASN A C 1
ATOM 809 O O . ASN A 1 98 ? 3.568 -8.729 3.666 1.00 95.44 98 ASN A O 1
ATOM 813 N N . GLU A 1 99 ? 1.355 -8.405 3.528 1.00 94.81 99 GLU A N 1
ATOM 814 C CA . GLU A 1 99 ? 1.349 -8.344 2.065 1.00 94.81 99 GLU A CA 1
ATOM 815 C C . GLU A 1 99 ? 2.049 -7.086 1.546 1.00 94.81 99 GLU A C 1
ATOM 817 O O . GLU A 1 99 ? 2.850 -7.172 0.614 1.00 94.81 99 GLU A O 1
ATOM 822 N N . LEU A 1 100 ? 1.814 -5.946 2.195 1.00 94.69 100 LEU A N 1
ATOM 823 C CA . LEU A 1 100 ? 2.470 -4.680 1.895 1.00 94.69 100 LEU A CA 1
ATOM 824 C C . LEU A 1 100 ? 3.984 -4.734 2.164 1.00 94.69 100 LEU A C 1
ATOM 826 O O . LEU A 1 100 ? 4.763 -4.167 1.404 1.00 94.69 100 LEU A O 1
ATOM 830 N N . GLU A 1 101 ? 4.429 -5.412 3.222 1.00 94.88 101 GLU A N 1
ATOM 831 C CA . GLU A 1 101 ? 5.853 -5.611 3.519 1.00 94.88 101 GLU A CA 1
ATOM 832 C C . GLU A 1 101 ? 6.546 -6.442 2.439 1.00 94.88 101 GLU A C 1
ATOM 834 O O . GLU A 1 101 ? 7.517 -5.980 1.843 1.00 94.88 101 GLU A O 1
ATOM 839 N N . ASN A 1 102 ? 5.976 -7.598 2.097 1.00 94.44 102 ASN A N 1
ATOM 840 C CA . ASN A 1 102 ? 6.465 -8.445 1.008 1.00 94.44 102 ASN A CA 1
ATOM 841 C C . ASN A 1 102 ? 6.467 -7.711 -0.347 1.00 94.44 102 ASN A C 1
ATOM 843 O O . ASN A 1 102 ? 7.339 -7.923 -1.186 1.00 94.44 102 ASN A O 1
ATOM 847 N N . HIS A 1 103 ? 5.485 -6.843 -0.589 1.00 95.06 103 HIS A N 1
ATOM 848 C CA . HIS A 1 103 ? 5.448 -6.000 -1.781 1.00 95.06 103 HIS A CA 1
ATOM 849 C C . HIS A 1 103 ? 6.619 -5.012 -1.823 1.00 95.06 103 HIS A C 1
ATOM 851 O O . HIS A 1 103 ? 7.359 -4.984 -2.807 1.00 95.06 103 HIS A O 1
ATOM 857 N N . LYS A 1 104 ? 6.844 -4.259 -0.741 1.00 95.00 104 LYS A N 1
ATOM 858 C CA . LYS A 1 104 ? 7.980 -3.330 -0.644 1.00 95.00 104 LYS A CA 1
ATOM 859 C C . LYS A 1 104 ? 9.317 -4.053 -0.768 1.00 95.00 104 LYS A C 1
ATOM 861 O O . LYS A 1 104 ? 10.206 -3.544 -1.441 1.00 95.00 104 LYS A O 1
ATOM 866 N N . GLU A 1 105 ? 9.456 -5.237 -0.173 1.00 94.81 105 GLU A N 1
ATOM 867 C CA . GLU A 1 105 ? 10.662 -6.063 -0.289 1.00 94.81 105 GLU A CA 1
ATOM 868 C C . GLU A 1 105 ? 10.954 -6.411 -1.754 1.00 94.81 105 GLU A C 1
ATOM 870 O O . GLU A 1 105 ? 12.067 -6.198 -2.223 1.00 94.81 105 GLU A O 1
ATOM 875 N N . LYS A 1 106 ? 9.948 -6.827 -2.536 1.00 95.00 106 LYS A N 1
ATOM 876 C CA . LYS A 1 106 ? 10.126 -7.061 -3.981 1.00 95.00 106 LYS A CA 1
ATOM 877 C C . LYS A 1 106 ? 10.560 -5.800 -4.725 1.00 95.00 106 LYS A C 1
ATOM 879 O O . LYS A 1 106 ? 11.426 -5.872 -5.597 1.00 95.00 106 LYS A O 1
ATOM 884 N N . VAL A 1 107 ? 9.982 -4.642 -4.406 1.00 94.62 107 VAL A N 1
ATOM 885 C CA . VAL A 1 107 ? 10.393 -3.379 -5.036 1.00 94.62 107 VAL A CA 1
ATOM 886 C C . VAL A 1 107 ? 11.852 -3.061 -4.694 1.00 94.62 107 VAL A C 1
ATOM 888 O O . VAL A 1 107 ? 12.642 -2.764 -5.591 1.00 94.62 107 VAL A O 1
ATOM 891 N N . LEU A 1 108 ? 12.232 -3.166 -3.419 1.00 93.38 108 LEU A N 1
ATOM 892 C CA . LEU A 1 108 ? 13.565 -2.808 -2.935 1.00 93.38 108 LEU A CA 1
ATOM 893 C C . LEU A 1 108 ? 14.665 -3.784 -3.366 1.00 93.38 108 LEU A C 1
ATOM 895 O O . LEU A 1 108 ? 15.745 -3.329 -3.738 1.00 93.38 108 LEU A O 1
ATOM 899 N N . GLU A 1 109 ? 14.395 -5.086 -3.323 1.00 94.44 109 GLU A N 1
ATOM 900 C CA . GLU A 1 109 ? 15.398 -6.143 -3.496 1.00 94.44 109 GLU A CA 1
ATOM 901 C C . GLU A 1 109 ? 15.406 -6.740 -4.909 1.00 94.44 109 GLU A C 1
ATOM 903 O O . GLU A 1 109 ? 16.402 -7.334 -5.318 1.00 94.44 109 GLU A O 1
ATOM 908 N N . LEU A 1 110 ? 14.326 -6.578 -5.684 1.00 94.31 110 LEU A N 1
ATOM 909 C CA . LEU A 1 110 ? 14.238 -7.119 -7.047 1.00 94.31 110 LEU A CA 1
ATOM 910 C C . LEU A 1 110 ? 14.143 -6.013 -8.097 1.00 94.31 110 LEU A C 1
ATOM 912 O O . LEU A 1 110 ? 14.949 -5.984 -9.026 1.00 94.31 110 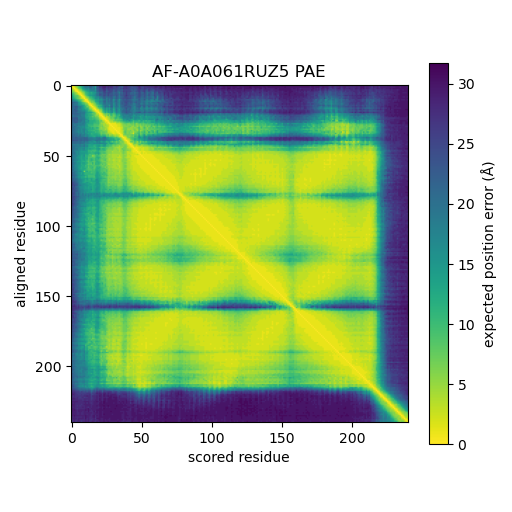LEU A O 1
ATOM 916 N N . VAL A 1 111 ? 13.192 -5.083 -7.962 1.00 93.38 111 VAL A N 1
ATOM 917 C CA . VAL A 1 111 ? 12.969 -4.056 -8.996 1.00 93.38 111 VAL A CA 1
ATOM 918 C C . VAL A 1 111 ? 14.090 -3.028 -9.035 1.00 93.38 111 VAL A C 1
ATOM 920 O O . VAL A 1 111 ? 14.624 -2.759 -10.112 1.00 93.38 111 VAL A O 1
ATOM 923 N N . ILE A 1 112 ? 14.459 -2.457 -7.885 1.00 92.12 112 ILE A N 1
ATOM 924 C CA . ILE A 1 112 ? 15.518 -1.444 -7.829 1.00 92.12 112 ILE A CA 1
ATOM 925 C C . ILE A 1 112 ? 16.835 -2.006 -8.386 1.00 92.12 112 ILE A C 1
ATOM 927 O O . ILE A 1 112 ? 17.357 -1.399 -9.321 1.00 92.12 112 ILE A O 1
ATOM 931 N N . PRO A 1 113 ? 17.353 -3.168 -7.938 1.00 92.81 113 PRO A N 1
ATOM 932 C CA . PRO A 1 113 ? 18.590 -3.725 -8.485 1.00 92.81 113 PRO A CA 1
ATOM 933 C C . PRO A 1 113 ? 18.490 -4.086 -9.967 1.00 92.81 113 PRO A C 1
ATOM 935 O O . PRO A 1 113 ? 19.482 -4.001 -10.687 1.00 92.81 113 PRO A O 1
ATOM 938 N N . PHE A 1 114 ? 17.300 -4.461 -10.445 1.00 92.25 114 PHE A N 1
ATOM 939 C CA . PHE A 1 114 ? 17.076 -4.754 -11.856 1.00 92.25 114 PHE A CA 1
ATOM 940 C C . PHE A 1 114 ? 17.230 -3.515 -12.743 1.00 92.25 114 PHE A C 1
ATOM 942 O O . PHE A 1 114 ? 17.833 -3.610 -13.812 1.00 92.25 114 PHE A O 1
ATOM 949 N N . VAL A 1 115 ? 16.711 -2.357 -12.327 1.00 91.62 115 VAL A N 1
ATOM 950 C CA . VAL A 1 115 ? 16.760 -1.128 -13.137 1.00 91.62 115 VAL A CA 1
ATOM 951 C C . VAL A 1 115 ? 18.012 -0.286 -12.869 1.00 91.62 115 VAL A C 1
ATOM 953 O O . VAL A 1 115 ? 18.508 0.359 -13.789 1.00 91.62 115 VAL A O 1
ATOM 956 N N . GLN A 1 116 ? 18.577 -0.344 -11.658 1.00 92.00 116 GLN A N 1
ATOM 957 C CA . GLN A 1 116 ? 19.693 0.494 -11.198 1.00 92.00 116 GLN A CA 1
ATOM 958 C C . GLN A 1 116 ? 20.902 0.561 -12.154 1.00 92.00 116 GLN A C 1
ATOM 960 O O . GLN A 1 116 ? 21.395 1.669 -12.360 1.00 92.00 116 GLN A O 1
ATOM 965 N N . PRO A 1 117 ? 21.366 -0.533 -12.798 1.00 93.00 117 PRO A N 1
ATOM 966 C CA . PRO A 1 117 ? 22.496 -0.478 -13.734 1.00 93.00 117 PRO A CA 1
ATOM 967 C C . PRO A 1 117 ? 22.259 0.387 -14.979 1.00 93.00 117 PRO A C 1
ATOM 969 O O . PRO A 1 117 ? 23.208 0.692 -15.695 1.00 93.00 117 PRO A O 1
ATOM 972 N N . ARG A 1 118 ? 21.000 0.741 -15.268 1.00 92.00 118 ARG A N 1
ATOM 973 C CA . ARG A 1 118 ? 20.594 1.544 -16.430 1.00 92.00 118 ARG A CA 1
ATOM 974 C C . ARG A 1 118 ? 20.387 3.024 -16.086 1.00 92.00 118 ARG A C 1
ATOM 976 O O . ARG A 1 118 ? 20.159 3.820 -16.988 1.00 92.00 118 ARG A O 1
ATOM 983 N N . LEU A 1 119 ? 20.456 3.385 -14.804 1.00 90.00 119 LEU A N 1
ATOM 984 C CA . LEU A 1 119 ? 20.123 4.720 -14.312 1.00 90.00 119 LEU A CA 1
ATOM 985 C C . LEU A 1 119 ? 21.345 5.628 -14.194 1.00 90.00 119 LEU A C 1
ATOM 987 O O . LEU A 1 119 ? 22.411 5.198 -13.745 1.00 90.00 119 LEU A O 1
ATOM 991 N N . SER A 1 120 ? 21.146 6.911 -14.489 1.00 89.25 120 SER A N 1
ATOM 992 C CA . SER A 1 120 ? 22.081 7.980 -14.126 1.00 89.25 120 SER A CA 1
ATOM 993 C C . SER A 1 120 ? 22.191 8.155 -12.603 1.00 89.25 120 SER A C 1
ATOM 995 O O . SER A 1 120 ? 21.308 7.741 -11.850 1.00 89.25 120 SER A O 1
ATOM 997 N N . GLU A 1 121 ? 23.269 8.787 -12.127 1.00 85.75 121 GLU A N 1
ATOM 998 C CA . GLU A 1 121 ? 23.467 9.056 -10.690 1.00 85.75 121 GLU A CA 1
ATOM 999 C C . GLU A 1 121 ? 22.317 9.882 -10.084 1.00 85.75 121 GLU A C 1
ATOM 1001 O O . GLU A 1 121 ? 21.865 9.590 -8.973 1.00 85.75 121 GLU A O 1
ATOM 1006 N N . ASP A 1 122 ? 21.785 10.848 -10.839 1.00 82.69 122 ASP A N 1
ATOM 1007 C CA . ASP A 1 122 ? 20.651 11.680 -10.423 1.00 82.69 122 ASP A CA 1
ATOM 1008 C C . ASP A 1 122 ? 19.366 10.850 -10.247 1.00 82.69 122 ASP A C 1
ATOM 1010 O O . ASP A 1 122 ? 18.652 10.995 -9.252 1.00 82.69 122 ASP A O 1
ATOM 1014 N N . GLU A 1 123 ? 19.087 9.921 -11.167 1.00 84.69 123 GLU A N 1
ATOM 1015 C CA . GLU A 1 123 ? 17.928 9.020 -11.086 1.00 84.69 123 GLU A CA 1
ATOM 1016 C C . GLU A 1 123 ? 18.049 8.028 -9.920 1.00 84.69 123 GLU A C 1
ATOM 1018 O O . GLU A 1 123 ? 17.055 7.701 -9.267 1.00 84.69 123 GLU A O 1
ATOM 1023 N N . GLN A 1 124 ? 19.266 7.579 -9.601 1.00 84.75 124 GLN A N 1
ATOM 1024 C CA . GLN A 1 124 ? 19.499 6.687 -8.462 1.00 84.75 124 GLN A CA 1
ATOM 1025 C C . GLN A 1 124 ? 19.172 7.356 -7.119 1.00 84.75 124 GLN A C 1
ATOM 1027 O O . GLN A 1 124 ? 18.755 6.673 -6.177 1.00 84.75 124 GLN A O 1
ATOM 1032 N N . HIS A 1 125 ? 19.303 8.685 -7.012 1.00 82.81 125 HIS A N 1
ATOM 1033 C CA . HIS A 1 125 ? 18.940 9.410 -5.794 1.00 82.81 125 HIS A CA 1
ATOM 1034 C C . HIS A 1 125 ? 17.438 9.317 -5.479 1.00 82.81 125 HIS A C 1
ATOM 1036 O O . HIS A 1 125 ? 17.051 9.331 -4.306 1.00 82.81 125 HIS A O 1
ATOM 1042 N N . ILE A 1 126 ? 16.586 9.140 -6.493 1.00 80.25 126 ILE A N 1
ATOM 1043 C CA . ILE A 1 126 ? 15.129 9.073 -6.320 1.00 80.25 126 ILE A CA 1
ATOM 1044 C C . ILE A 1 126 ? 14.731 7.845 -5.477 1.00 80.25 126 ILE A C 1
ATOM 1046 O O . ILE A 1 126 ? 13.850 7.922 -4.619 1.00 80.25 126 ILE A O 1
ATOM 1050 N N . PHE A 1 127 ? 15.470 6.734 -5.571 1.00 85.75 127 PHE A N 1
ATOM 1051 C CA . PHE A 1 127 ? 15.231 5.560 -4.719 1.00 85.75 127 PHE A CA 1
ATOM 1052 C C . PHE A 1 127 ? 15.474 5.807 -3.227 1.00 85.75 127 PHE A C 1
ATOM 1054 O O . PHE A 1 127 ? 14.921 5.096 -2.382 1.00 85.75 127 PHE A O 1
ATOM 1061 N N . GLN A 1 128 ? 16.247 6.833 -2.862 1.00 85.81 128 GLN A N 1
ATOM 1062 C CA . GLN A 1 128 ? 16.391 7.224 -1.460 1.00 85.81 128 GLN A CA 1
ATOM 1063 C C . GLN A 1 128 ? 15.099 7.839 -0.907 1.00 85.81 128 GLN A C 1
ATOM 1065 O O . GLN A 1 128 ? 14.810 7.679 0.280 1.00 85.81 128 GLN A O 1
ATOM 1070 N N . GLN A 1 129 ? 14.314 8.528 -1.740 1.00 85.06 129 GLN A N 1
ATOM 1071 C CA . GLN A 1 129 ? 13.023 9.091 -1.341 1.00 85.06 129 GLN A CA 1
ATOM 1072 C C . GLN A 1 129 ? 11.992 7.982 -1.118 1.00 85.06 129 GLN A C 1
ATOM 1074 O O . GLN A 1 129 ? 11.368 7.949 -0.056 1.00 85.06 129 GLN A O 1
ATOM 1079 N N . LEU A 1 130 ? 11.916 7.012 -2.035 1.00 88.50 130 LEU A N 1
ATOM 1080 C CA . LEU A 1 130 ? 11.041 5.844 -1.895 1.00 88.50 130 LEU A CA 1
ATOM 1081 C C . LEU A 1 130 ? 11.322 5.079 -0.590 1.00 88.50 130 LEU A C 1
ATOM 1083 O O . LEU A 1 130 ? 10.414 4.842 0.206 1.00 88.50 130 LEU A O 1
ATOM 1087 N N . ARG A 1 131 ? 12.601 4.801 -0.293 1.00 91.50 131 ARG A N 1
ATOM 1088 C CA . ARG A 1 131 ? 13.019 4.161 0.971 1.00 91.50 131 ARG A CA 1
ATOM 1089 C C . ARG A 1 131 ? 12.599 4.958 2.209 1.00 91.50 131 ARG A C 1
ATOM 1091 O O . ARG A 1 131 ? 12.127 4.381 3.188 1.00 91.50 131 ARG A O 1
ATOM 1098 N N . LYS A 1 132 ? 12.739 6.289 2.182 1.00 91.38 132 LYS A N 1
ATOM 1099 C CA . LYS A 1 132 ? 12.301 7.159 3.290 1.00 91.38 132 LYS A CA 1
ATOM 1100 C C . LYS A 1 132 ? 10.792 7.069 3.513 1.00 91.38 132 LYS A C 1
ATOM 1102 O O . LYS A 1 132 ? 10.350 7.118 4.659 1.00 91.38 132 LYS A O 1
ATOM 1107 N N . ILE A 1 133 ? 10.001 6.958 2.450 1.00 89.50 133 ILE A N 1
ATOM 1108 C CA . ILE A 1 133 ? 8.540 6.900 2.548 1.00 89.50 133 ILE A CA 1
ATOM 1109 C C . ILE A 1 133 ? 8.073 5.529 3.038 1.00 89.50 133 ILE A C 1
ATOM 1111 O O . ILE A 1 133 ? 7.249 5.479 3.952 1.00 89.50 133 ILE A O 1
ATOM 1115 N N . TYR A 1 134 ? 8.675 4.439 2.557 1.00 94.31 134 TYR A N 1
ATOM 1116 C CA . TYR A 1 134 ? 8.447 3.097 3.102 1.00 94.31 134 TYR A CA 1
ATOM 1117 C C . TYR A 1 134 ? 8.741 3.030 4.603 1.00 94.31 134 TYR A C 1
ATOM 1119 O O . TYR A 1 134 ? 7.903 2.561 5.372 1.00 94.31 134 TYR A O 1
ATOM 1127 N N . SER A 1 135 ? 9.858 3.613 5.046 1.00 94.12 135 SER A N 1
ATOM 1128 C CA . SER A 1 135 ? 10.198 3.681 6.471 1.00 94.12 135 SER A CA 1
ATOM 1129 C C . SER A 1 135 ? 9.168 4.475 7.293 1.00 94.12 135 SER A C 1
ATOM 1131 O O . SER A 1 135 ? 8.791 4.069 8.394 1.00 94.12 135 SER A O 1
ATOM 1133 N N . LYS A 1 136 ? 8.636 5.587 6.758 1.00 93.19 136 LYS A N 1
ATOM 1134 C CA . LYS A 1 136 ? 7.545 6.339 7.410 1.00 93.19 136 LYS A CA 1
ATOM 1135 C C . LYS A 1 136 ? 6.262 5.511 7.513 1.00 93.19 136 LYS A C 1
ATOM 1137 O O . LYS A 1 136 ? 5.594 5.558 8.549 1.00 93.19 136 LYS A O 1
ATOM 1142 N N . GLN A 1 137 ? 5.921 4.763 6.463 1.00 93.31 137 GLN A N 1
ATOM 1143 C CA . GLN A 1 137 ? 4.756 3.879 6.439 1.00 93.31 137 GLN A CA 1
ATOM 1144 C C . GLN A 1 137 ? 4.895 2.762 7.484 1.00 93.31 137 GLN A C 1
ATOM 1146 O O . GLN A 1 137 ? 3.978 2.551 8.274 1.00 93.31 137 GLN A O 1
ATOM 1151 N N . GLU A 1 138 ? 6.063 2.121 7.570 1.00 94.12 138 GLU A N 1
ATOM 1152 C CA . GLU A 1 138 ? 6.385 1.094 8.576 1.00 94.12 138 GLU A CA 1
ATOM 1153 C C . GLU A 1 138 ? 6.296 1.630 9.999 1.00 94.12 138 GLU A C 1
ATOM 1155 O O . GLU A 1 138 ? 5.640 1.040 10.858 1.00 94.12 138 GLU A O 1
ATOM 1160 N N . HIS A 1 139 ? 6.903 2.790 10.250 1.00 94.25 139 HIS A N 1
ATOM 1161 C CA . HIS A 1 139 ? 6.840 3.422 11.559 1.00 94.25 139 HIS A CA 1
ATOM 1162 C C . HIS A 1 139 ? 5.390 3.674 11.988 1.00 94.25 139 HIS A C 1
ATOM 1164 O O . HIS A 1 139 ? 5.019 3.431 13.140 1.00 94.25 139 HIS A O 1
ATOM 1170 N N . ARG A 1 140 ? 4.539 4.123 11.058 1.00 93.25 140 ARG A N 1
ATOM 1171 C CA . ARG A 1 140 ? 3.129 4.369 11.358 1.00 93.25 140 ARG A CA 1
ATOM 1172 C C . ARG A 1 140 ? 2.324 3.076 11.525 1.00 93.25 140 ARG A C 1
ATOM 1174 O O . ARG A 1 140 ? 1.466 3.037 12.406 1.00 93.25 140 ARG A O 1
ATOM 1181 N N . ALA A 1 141 ? 2.641 2.022 10.775 1.00 94.19 141 ALA A N 1
ATOM 1182 C CA . ALA A 1 141 ? 2.069 0.690 10.972 1.00 94.19 141 ALA A CA 1
ATOM 1183 C C . ALA A 1 141 ? 2.368 0.144 12.379 1.00 94.19 141 ALA A C 1
ATOM 1185 O O . ALA A 1 141 ? 1.470 -0.359 13.049 1.00 94.19 141 ALA A O 1
ATOM 1186 N N . LEU A 1 142 ? 3.594 0.328 12.885 1.00 94.19 142 LEU A N 1
ATOM 1187 C CA . LEU A 1 142 ? 3.962 -0.071 14.249 1.00 94.19 142 LEU A CA 1
ATOM 1188 C C . LEU A 1 142 ? 3.148 0.666 15.321 1.00 94.19 142 LEU A C 1
ATOM 1190 O O . LEU A 1 142 ? 2.742 0.057 16.313 1.00 94.19 142 LEU A O 1
ATOM 1194 N N . ILE A 1 143 ? 2.898 1.967 15.133 1.00 94.25 143 ILE A N 1
ATOM 1195 C CA . ILE A 1 143 ? 2.031 2.746 16.030 1.00 94.25 143 ILE A CA 1
ATOM 1196 C C . ILE A 1 143 ? 0.618 2.155 16.027 1.00 94.25 143 ILE A C 1
ATOM 1198 O O . ILE A 1 143 ? 0.089 1.869 17.099 1.00 94.25 143 ILE A O 1
ATOM 1202 N N . LEU A 1 144 ? 0.047 1.896 14.847 1.00 94.00 144 LEU A N 1
ATOM 1203 C CA . LEU A 1 144 ? -1.277 1.283 14.716 1.00 94.00 144 LEU A CA 1
ATOM 1204 C C . LEU A 1 144 ? -1.363 -0.079 15.406 1.00 94.00 144 LEU A C 1
ATOM 1206 O O . LEU A 1 144 ? -2.301 -0.318 16.162 1.00 94.00 144 LEU A O 1
ATOM 1210 N N . SER A 1 145 ? -0.370 -0.949 15.219 1.00 92.69 145 SER A N 1
ATOM 1211 C CA . SER A 1 145 ? -0.325 -2.263 15.871 1.00 92.69 145 SER A CA 1
ATOM 1212 C C . SER A 1 145 ? -0.320 -2.160 17.401 1.00 92.69 145 SER A C 1
ATOM 1214 O O . SER A 1 145 ? -0.977 -2.955 18.078 1.00 92.69 145 SER A O 1
ATOM 1216 N N . ARG A 1 146 ? 0.362 -1.153 17.966 1.00 92.44 146 ARG A N 1
ATOM 1217 C CA . ARG A 1 146 ? 0.332 -0.870 19.412 1.00 92.44 146 ARG A CA 1
ATOM 1218 C C . ARG A 1 146 ? -1.031 -0.345 19.863 1.00 92.44 146 ARG A C 1
ATOM 1220 O O . ARG A 1 146 ? -1.529 -0.775 20.902 1.00 92.44 146 ARG A O 1
ATOM 1227 N N . THR A 1 147 ? -1.655 0.539 19.086 1.00 92.62 147 THR A N 1
ATOM 1228 C CA . THR A 1 147 ? -2.993 1.063 19.399 1.00 92.62 147 THR A CA 1
ATOM 1229 C C . THR A 1 147 ? -4.053 -0.037 19.353 1.00 92.62 147 THR A C 1
ATOM 1231 O O . THR A 1 147 ? -4.877 -0.125 20.260 1.00 92.62 147 THR A O 1
ATOM 1234 N N . TRP A 1 148 ? -3.979 -0.943 18.373 1.00 92.31 148 TRP A N 1
ATOM 1235 C CA . TRP A 1 148 ? -4.810 -2.147 18.316 1.00 92.31 148 TRP A CA 1
ATOM 1236 C C . TRP A 1 148 ? -4.657 -3.020 19.564 1.00 92.31 148 TRP A C 1
ATOM 1238 O O . TRP A 1 148 ? -5.657 -3.474 20.118 1.00 92.31 148 TRP A O 1
ATOM 1248 N N . ALA A 1 149 ? -3.424 -3.241 20.031 1.00 88.88 149 ALA A N 1
ATOM 1249 C CA . ALA A 1 149 ? -3.175 -4.017 21.244 1.00 88.88 149 ALA A CA 1
ATOM 1250 C C . ALA A 1 149 ? -3.818 -3.363 22.482 1.00 88.88 149 ALA A C 1
ATOM 1252 O O . ALA A 1 149 ? -4.517 -4.040 23.238 1.00 88.88 149 ALA A O 1
ATOM 1253 N N . SER A 1 150 ? -3.662 -2.044 22.638 1.00 87.62 150 SER A N 1
ATOM 1254 C CA . SER A 1 150 ? -4.263 -1.281 23.741 1.00 87.62 150 SER A CA 1
ATOM 1255 C C . SER A 1 150 ? -5.798 -1.306 23.718 1.00 87.62 150 SER A C 1
ATOM 1257 O O . SER A 1 150 ? -6.432 -1.461 24.768 1.00 87.62 150 SER A O 1
ATOM 1259 N N . LEU A 1 151 ? -6.405 -1.225 22.526 1.00 88.12 151 LEU A N 1
ATOM 1260 C CA . LEU A 1 151 ? -7.852 -1.365 22.350 1.00 88.12 151 LEU A CA 1
ATOM 1261 C C . LEU A 1 151 ? -8.332 -2.741 22.829 1.00 88.12 151 LEU A C 1
ATOM 1263 O O . LEU A 1 151 ? -9.263 -2.810 23.629 1.00 88.12 151 LEU A O 1
ATOM 1267 N N . THR A 1 152 ? -7.663 -3.822 22.413 1.00 84.56 152 THR A N 1
ATOM 1268 C CA . THR A 1 152 ? -8.035 -5.185 22.830 1.00 84.56 152 THR A CA 1
ATOM 1269 C C . THR A 1 152 ? -7.824 -5.446 24.320 1.00 84.56 152 THR A C 1
ATOM 1271 O O . THR A 1 152 ? -8.609 -6.162 24.933 1.00 84.56 152 THR A O 1
ATOM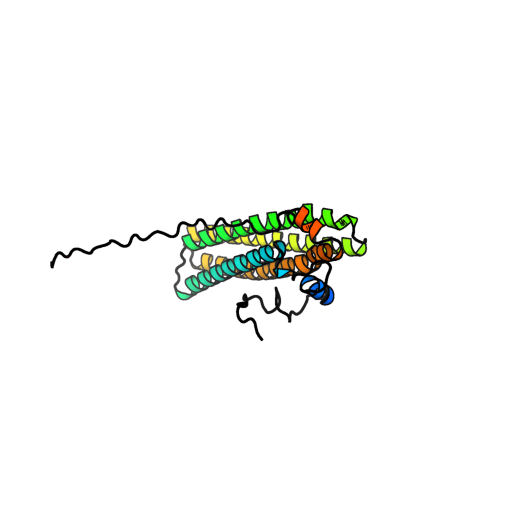 1274 N N . GLU A 1 153 ? -6.809 -4.839 24.936 1.00 83.44 153 GLU A N 1
ATOM 1275 C CA . GLU A 1 153 ? -6.605 -4.958 26.382 1.00 83.44 153 GLU A CA 1
ATOM 1276 C C . GLU A 1 153 ? -7.708 -4.228 27.163 1.00 83.44 153 GLU A C 1
ATOM 1278 O O . GLU A 1 153 ? -8.234 -4.748 28.145 1.00 83.44 153 GLU A O 1
ATOM 1283 N N . SER A 1 154 ? -8.100 -3.038 26.712 1.00 78.38 154 SER A N 1
ATOM 1284 C CA . SER A 1 154 ? -9.122 -2.233 27.394 1.00 78.38 154 SER A CA 1
ATOM 1285 C C . SER A 1 154 ? -10.523 -2.829 27.255 1.00 78.38 154 SER A C 1
ATOM 1287 O O . SER A 1 154 ? -11.321 -2.735 28.185 1.00 78.38 154 SER A O 1
ATOM 1289 N N . ALA A 1 155 ? -10.791 -3.500 26.133 1.00 71.38 155 ALA A N 1
ATOM 1290 C CA . ALA A 1 155 ? -11.998 -4.288 25.902 1.00 71.38 155 ALA A CA 1
ATOM 1291 C C . ALA A 1 155 ? -12.208 -5.372 26.966 1.00 71.38 155 ALA A C 1
ATOM 1293 O O . ALA A 1 155 ? -13.301 -5.520 27.500 1.00 71.38 155 ALA A O 1
ATOM 1294 N N . SER A 1 156 ? -11.132 -6.079 27.332 1.00 66.25 156 SER A N 1
ATOM 1295 C CA . SER A 1 156 ? -11.172 -7.152 28.336 1.00 66.25 156 SER A CA 1
ATOM 1296 C C . SER A 1 156 ? -11.467 -6.672 29.764 1.00 66.25 156 SER A C 1
ATOM 1298 O O . SER A 1 156 ? -11.701 -7.488 30.649 1.00 66.25 156 SER A O 1
ATOM 1300 N N . LYS A 1 157 ? -11.438 -5.351 29.991 1.00 65.44 157 LYS A N 1
ATOM 1301 C CA . LYS A 1 157 ? -11.614 -4.701 31.297 1.00 65.44 157 LYS A CA 1
ATOM 1302 C C . LYS A 1 157 ? -12.934 -3.912 31.409 1.00 65.44 157 LYS A C 1
ATOM 1304 O O . LYS A 1 15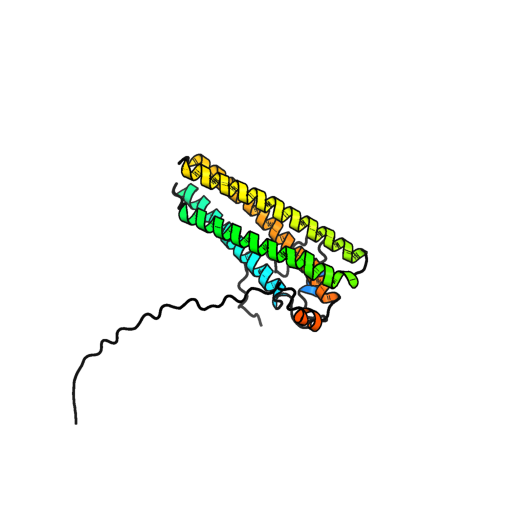7 ? -13.120 -3.231 32.410 1.00 65.44 157 LYS A O 1
ATOM 1309 N N . GLU A 1 158 ? -13.814 -3.973 30.399 1.00 62.81 158 GLU A N 1
ATOM 1310 C CA . GLU A 1 158 ? -15.164 -3.360 30.370 1.00 62.81 158 GLU A CA 1
ATOM 1311 C C . GLU A 1 158 ? -15.234 -1.854 30.719 1.00 62.81 158 GLU A C 1
ATOM 1313 O O . GLU A 1 158 ? -16.214 -1.363 31.279 1.00 62.81 158 GLU A O 1
ATOM 1318 N N . VAL A 1 159 ? -14.218 -1.060 30.360 1.00 66.50 159 VAL A N 1
ATOM 1319 C CA . VAL A 1 159 ? -14.263 0.401 30.562 1.00 66.50 159 VAL A CA 1
ATOM 1320 C C . VAL A 1 159 ? -14.695 1.092 29.265 1.00 66.50 159 VAL A C 1
ATOM 1322 O O . VAL A 1 159 ? -13.848 1.499 28.469 1.00 66.50 159 VAL A O 1
ATOM 1325 N N . ASN A 1 160 ? -16.006 1.263 29.054 1.00 73.12 160 ASN A N 1
ATOM 1326 C CA . ASN A 1 160 ? -16.575 1.855 27.824 1.00 73.12 160 ASN A CA 1
ATOM 1327 C C . ASN A 1 160 ? -15.920 3.190 27.417 1.00 73.12 160 ASN A C 1
ATOM 1329 O O . ASN A 1 160 ? -15.616 3.404 26.245 1.00 73.12 160 ASN A O 1
ATOM 1333 N N . ASN A 1 161 ? -15.603 4.061 28.381 1.00 82.00 161 ASN A N 1
ATOM 1334 C CA . ASN A 1 161 ? -14.925 5.335 28.106 1.00 82.00 161 ASN A CA 1
ATOM 1335 C C . ASN A 1 161 ? -13.475 5.156 27.623 1.00 82.00 161 ASN A C 1
ATOM 1337 O O . ASN A 1 161 ? -13.009 5.915 26.774 1.00 82.00 161 ASN A O 1
ATOM 1341 N N . GLN A 1 162 ? -12.764 4.147 28.134 1.00 86.19 162 GLN A N 1
ATOM 1342 C CA . GLN A 1 162 ? -11.396 3.845 27.711 1.00 86.19 162 GLN A CA 1
ATOM 1343 C C . GLN A 1 162 ? -11.380 3.199 26.324 1.00 86.19 162 GLN A C 1
ATOM 1345 O O . GLN A 1 162 ? -10.517 3.519 25.508 1.00 86.19 162 GLN A O 1
ATOM 1350 N N . VAL A 1 163 ? -12.348 2.322 26.038 1.00 87.25 163 VAL A N 1
ATOM 1351 C CA . VAL A 1 163 ? -12.538 1.728 24.707 1.00 87.25 163 VAL A CA 1
ATOM 1352 C C . VAL A 1 163 ? -12.809 2.827 23.681 1.00 87.25 163 VAL A C 1
ATOM 1354 O O . VAL A 1 163 ? -12.126 2.878 22.661 1.00 87.25 163 VAL A O 1
ATOM 1357 N N . LEU A 1 164 ? -13.717 3.762 23.984 1.00 88.62 164 LEU A N 1
ATOM 1358 C CA . LEU A 1 164 ? -14.022 4.893 23.106 1.00 88.62 164 LEU A CA 1
ATOM 1359 C C . LEU A 1 164 ? -12.801 5.785 22.861 1.00 88.62 164 LEU A C 1
ATOM 1361 O O . LEU A 1 164 ? -12.514 6.145 21.719 1.00 88.62 164 LEU A O 1
ATOM 1365 N N . TYR A 1 165 ? -12.044 6.108 23.912 1.00 90.31 165 TYR A N 1
ATOM 1366 C CA . TYR A 1 165 ? -10.800 6.866 23.780 1.00 90.31 165 TYR A CA 1
ATOM 1367 C C . TYR A 1 165 ? -9.785 6.151 22.873 1.00 90.31 165 TYR A C 1
ATOM 1369 O O . TYR A 1 165 ? -9.258 6.750 21.933 1.00 90.31 165 TYR A O 1
ATOM 1377 N N . ASN A 1 166 ? -9.544 4.858 23.105 1.00 90.69 166 ASN A N 1
ATOM 1378 C CA . ASN A 1 166 ? -8.597 4.074 22.313 1.00 90.69 166 ASN A CA 1
ATOM 1379 C C . ASN A 1 166 ? -9.035 3.940 20.852 1.00 90.69 166 ASN A C 1
ATOM 1381 O O . ASN A 1 166 ? -8.192 3.966 19.958 1.00 90.69 166 ASN A O 1
ATOM 1385 N N . LEU A 1 167 ? -10.339 3.829 20.600 1.00 91.31 167 LEU A N 1
ATOM 1386 C CA . LEU A 1 167 ? -10.887 3.725 19.255 1.00 91.31 167 LEU A CA 1
ATOM 1387 C C . LEU A 1 167 ? -10.762 5.052 18.485 1.00 91.31 167 LEU A C 1
ATOM 1389 O O . LEU A 1 167 ? -10.385 5.052 17.314 1.00 91.31 167 LEU A O 1
ATOM 1393 N N . ARG A 1 168 ? -10.958 6.198 19.153 1.00 92.94 168 ARG A N 1
ATOM 1394 C CA . ARG A 1 168 ? -10.708 7.528 18.560 1.00 92.94 168 ARG A CA 1
ATOM 1395 C C . ARG A 1 168 ? -9.232 7.724 18.219 1.00 92.94 168 ARG A C 1
ATOM 1397 O O . ARG A 1 168 ? -8.900 8.211 17.137 1.00 92.94 168 ARG A O 1
ATOM 1404 N N . MET A 1 169 ? -8.339 7.294 19.112 1.00 93.31 169 MET A N 1
ATOM 1405 C CA . MET A 1 169 ? -6.897 7.285 18.852 1.00 93.31 169 MET A CA 1
ATOM 1406 C C . MET A 1 169 ? -6.543 6.379 17.669 1.00 93.31 169 MET A C 1
ATOM 1408 O O . MET A 1 169 ? -5.759 6.774 16.805 1.00 93.31 169 MET A O 1
ATOM 1412 N N . LEU A 1 170 ? -7.145 5.189 17.594 1.00 93.50 170 LEU A N 1
ATOM 1413 C CA . LEU A 1 170 ? -6.946 4.251 16.493 1.00 93.50 170 LEU A CA 1
ATOM 1414 C C . LEU A 1 170 ? -7.333 4.879 15.152 1.00 93.50 170 LEU A C 1
ATOM 1416 O O . LEU A 1 170 ? -6.536 4.838 14.217 1.00 93.50 170 LEU A O 1
ATOM 1420 N N . LYS A 1 171 ? -8.499 5.527 15.078 1.00 93.75 171 LYS A N 1
ATOM 1421 C CA . LYS A 1 171 ? -8.950 6.240 13.878 1.00 93.75 171 LYS A CA 1
ATOM 1422 C C . LYS A 1 171 ? -7.994 7.349 13.458 1.00 93.75 171 LYS A C 1
ATOM 1424 O O . LYS A 1 171 ? -7.550 7.370 12.314 1.00 93.75 171 LYS A O 1
ATOM 1429 N N . SER A 1 172 ? -7.607 8.220 14.390 1.00 93.69 172 SER A N 1
ATOM 1430 C CA . SER A 1 172 ? -6.633 9.284 14.114 1.00 93.69 172 SER A CA 1
ATOM 1431 C C . SER A 1 172 ? -5.310 8.721 13.574 1.00 93.69 172 SER A C 1
ATOM 1433 O O . SER A 1 172 ? -4.685 9.277 12.666 1.00 93.69 172 SER A O 1
ATOM 1435 N N . HIS A 1 173 ? -4.873 7.575 14.099 1.00 93.50 173 HIS A N 1
ATOM 1436 C CA . HIS A 1 173 ? -3.691 6.897 13.591 1.00 93.50 173 HIS A CA 1
ATOM 1437 C C . HIS A 1 173 ? -3.885 6.293 12.197 1.00 93.50 173 HIS A C 1
ATOM 1439 O O . HIS A 1 173 ? -2.950 6.398 11.393 1.00 93.50 173 HIS A O 1
ATOM 1445 N N . PHE A 1 174 ? -5.070 5.751 11.900 1.00 92.62 174 PHE A N 1
ATOM 1446 C CA . PHE A 1 174 ? -5.435 5.214 10.588 1.00 92.62 174 PHE A CA 1
ATOM 1447 C C . PHE A 1 174 ? -5.492 6.293 9.513 1.00 92.62 174 PHE A C 1
ATOM 1449 O O . PHE A 1 174 ? -4.929 6.081 8.448 1.00 92.62 174 PHE A O 1
ATOM 1456 N N . ASP A 1 175 ? -6.051 7.468 9.800 1.00 88.62 175 ASP A N 1
ATOM 1457 C CA . ASP A 1 175 ? -6.134 8.569 8.825 1.00 88.62 175 ASP A CA 1
ATOM 1458 C C . ASP A 1 175 ? -4.756 9.026 8.352 1.00 88.62 175 ASP A C 1
ATOM 1460 O O . ASP A 1 175 ? -4.487 9.213 7.160 1.00 88.62 175 ASP A O 1
ATOM 1464 N N . VAL A 1 176 ? -3.828 9.139 9.301 1.00 90.44 176 VAL A N 1
ATOM 1465 C CA . VAL A 1 176 ? -2.435 9.463 8.990 1.00 90.44 176 VAL A CA 1
ATOM 1466 C C . VAL A 1 176 ? -1.762 8.314 8.238 1.00 90.44 176 VAL A C 1
ATOM 1468 O O . VAL A 1 176 ? -1.009 8.564 7.300 1.00 90.44 176 VAL A O 1
ATOM 1471 N N . PHE A 1 177 ? -2.021 7.059 8.616 1.00 92.25 177 PHE A N 1
ATOM 1472 C CA . PHE A 1 177 ? -1.469 5.901 7.909 1.00 92.25 177 PHE A CA 1
ATOM 1473 C C . PHE A 1 177 ? -1.983 5.801 6.469 1.00 92.25 177 PHE A C 1
ATOM 1475 O O . PHE A 1 177 ? -1.195 5.531 5.565 1.00 92.25 177 PHE A O 1
ATOM 1482 N N . GLN A 1 178 ? -3.267 6.072 6.241 1.00 89.94 178 GLN A N 1
ATOM 1483 C CA . GLN A 1 178 ? -3.885 6.117 4.921 1.00 89.94 178 GLN A CA 1
ATOM 1484 C C . GLN A 1 178 ? -3.265 7.214 4.062 1.00 89.94 178 GLN A C 1
ATOM 1486 O O . GLN A 1 178 ? -2.887 6.954 2.923 1.00 89.94 178 GLN A O 1
ATOM 1491 N N . THR A 1 179 ? -3.062 8.403 4.632 1.00 88.19 179 THR A N 1
ATOM 1492 C CA . THR A 1 179 ? -2.395 9.515 3.942 1.00 88.19 179 THR A CA 1
ATOM 1493 C C . THR A 1 179 ? -0.959 9.154 3.550 1.00 88.19 179 THR A C 1
ATOM 1495 O O . THR A 1 179 ? -0.564 9.341 2.403 1.00 88.19 179 THR A O 1
ATOM 1498 N N . ILE A 1 180 ? -0.175 8.585 4.474 1.00 89.62 180 ILE A N 1
ATOM 1499 C CA . ILE A 1 180 ? 1.205 8.154 4.190 1.00 89.62 180 ILE A CA 1
ATOM 1500 C C . ILE A 1 180 ? 1.227 7.038 3.139 1.00 89.62 180 ILE A C 1
ATOM 1502 O O . ILE A 1 180 ? 2.085 7.047 2.261 1.00 89.62 180 ILE A O 1
ATOM 1506 N N . SER A 1 181 ? 0.287 6.095 3.209 1.00 90.38 181 SER A N 1
ATOM 1507 C CA . SER A 1 181 ? 0.197 4.986 2.256 1.00 90.38 181 SER A CA 1
ATOM 1508 C C . SER A 1 181 ? -0.159 5.469 0.855 1.00 90.38 181 SER A C 1
ATOM 1510 O O . SER A 1 181 ? 0.456 5.026 -0.105 1.00 90.38 181 SER A O 1
ATOM 1512 N N . ALA A 1 182 ? -1.075 6.432 0.737 1.00 86.31 182 ALA A N 1
ATOM 1513 C CA . ALA A 1 182 ? -1.406 7.060 -0.537 1.00 86.31 182 ALA A CA 1
ATOM 1514 C C . ALA A 1 182 ? -0.179 7.720 -1.184 1.00 86.31 182 ALA A C 1
ATOM 1516 O O . ALA A 1 182 ? 0.099 7.477 -2.355 1.00 86.31 182 ALA A O 1
ATOM 1517 N N . VAL A 1 183 ? 0.591 8.487 -0.404 1.00 84.75 183 VAL A N 1
ATOM 1518 C CA . VAL A 1 183 ? 1.842 9.103 -0.876 1.00 84.75 183 VAL A CA 1
ATOM 1519 C C . VAL A 1 183 ? 2.868 8.036 -1.271 1.00 84.75 183 VAL A C 1
ATOM 1521 O O . VAL A 1 183 ? 3.504 8.153 -2.310 1.00 84.75 183 VAL A O 1
ATOM 1524 N N . SER A 1 184 ? 2.996 6.966 -0.483 1.00 89.62 184 SER A N 1
ATOM 1525 C CA . SER A 1 184 ? 3.869 5.825 -0.794 1.00 89.62 184 SER A CA 1
ATOM 1526 C C . SER A 1 184 ? 3.537 5.195 -2.147 1.00 89.62 184 SER A C 1
ATOM 1528 O O . SER A 1 184 ? 4.421 5.009 -2.979 1.00 89.62 184 SER A O 1
ATOM 1530 N N . PHE A 1 185 ? 2.254 4.937 -2.402 1.00 89.88 185 PHE A N 1
ATOM 1531 C CA . PHE A 1 185 ? 1.788 4.363 -3.662 1.00 89.88 185 PHE A CA 1
ATOM 1532 C C . PHE A 1 185 ? 2.007 5.299 -4.853 1.00 89.88 185 PHE A C 1
ATOM 1534 O O . PHE A 1 185 ? 2.438 4.845 -5.910 1.00 89.88 185 PHE A O 1
ATOM 1541 N N . GLN A 1 186 ? 1.753 6.600 -4.691 1.00 82.94 186 GLN A N 1
ATOM 1542 C CA . GLN A 1 186 ? 2.038 7.591 -5.734 1.00 82.94 186 GLN A CA 1
ATOM 1543 C C . GLN A 1 186 ? 3.521 7.600 -6.106 1.00 82.94 186 GLN A C 1
ATOM 1545 O O . GLN A 1 186 ? 3.859 7.544 -7.287 1.00 82.94 186 GLN A O 1
ATOM 1550 N N . GLU A 1 187 ? 4.392 7.625 -5.100 1.00 84.31 187 GLU A N 1
ATOM 1551 C CA . GLU A 1 187 ? 5.839 7.654 -5.289 1.00 84.31 187 GLU A CA 1
ATOM 1552 C C . GLU A 1 187 ? 6.361 6.386 -5.939 1.00 84.31 187 GLU A C 1
ATOM 1554 O O . GLU A 1 187 ? 7.194 6.433 -6.838 1.00 84.31 187 GLU A O 1
ATOM 1559 N N . GLU A 1 188 ? 5.825 5.236 -5.560 1.00 88.62 188 GLU A N 1
ATOM 1560 C CA . GLU A 1 188 ? 6.178 3.978 -6.192 1.00 88.62 188 GLU A CA 1
ATOM 1561 C C . GLU A 1 188 ? 5.822 3.955 -7.688 1.00 88.62 188 GLU A C 1
ATOM 1563 O O . GLU A 1 188 ? 6.644 3.564 -8.524 1.00 88.62 188 GLU A O 1
ATOM 1568 N N . VAL A 1 189 ? 4.632 4.448 -8.042 1.00 85.00 189 VAL A N 1
ATOM 1569 C CA . VAL A 1 189 ? 4.177 4.534 -9.435 1.00 85.00 189 VAL A CA 1
ATOM 1570 C C . VAL A 1 189 ? 4.991 5.569 -10.225 1.00 85.00 189 VAL A C 1
ATOM 1572 O O . VAL A 1 189 ? 5.371 5.331 -11.370 1.00 85.00 189 VAL A O 1
ATOM 1575 N N . GLN A 1 190 ? 5.299 6.722 -9.638 1.00 76.19 190 GLN A N 1
ATOM 1576 C CA . GLN A 1 190 ? 5.953 7.828 -10.351 1.00 76.19 190 GLN A CA 1
ATOM 1577 C C . GLN A 1 190 ? 7.474 7.768 -10.365 1.00 76.19 190 GLN A C 1
ATOM 1579 O O . GLN A 1 190 ? 8.094 8.388 -11.229 1.00 76.19 190 GLN A O 1
ATOM 1584 N N . THR A 1 191 ? 8.060 7.017 -9.442 1.00 81.38 191 THR A N 1
ATOM 1585 C CA . THR A 1 191 ? 9.496 6.786 -9.369 1.00 81.38 191 THR A CA 1
ATOM 1586 C C . THR A 1 191 ? 9.826 5.425 -9.953 1.00 81.38 191 THR A C 1
ATOM 1588 O O . THR A 1 191 ? 10.381 5.331 -11.044 1.00 81.38 191 THR A O 1
ATOM 1591 N N . ALA A 1 192 ? 9.484 4.350 -9.244 1.00 87.00 192 ALA A N 1
ATOM 1592 C CA . ALA A 1 192 ? 10.007 3.030 -9.562 1.00 87.00 192 ALA A CA 1
ATOM 1593 C C . ALA A 1 192 ? 9.391 2.482 -10.855 1.00 87.00 192 ALA A C 1
ATOM 1595 O O . ALA A 1 192 ? 10.118 2.067 -11.758 1.00 87.00 192 ALA A O 1
ATOM 1596 N N . MET A 1 193 ? 8.065 2.551 -10.990 1.00 87.62 193 MET A N 1
ATOM 1597 C CA . MET A 1 193 ? 7.384 2.085 -12.201 1.00 87.62 193 MET A CA 1
ATOM 1598 C C . MET A 1 193 ? 7.705 2.964 -13.417 1.00 87.62 193 MET A C 1
ATOM 1600 O O . MET A 1 193 ? 7.887 2.443 -14.518 1.00 87.62 193 MET A O 1
ATOM 1604 N N . TRP A 1 194 ? 7.840 4.279 -13.229 1.00 84.75 194 TRP A N 1
ATOM 1605 C CA . TRP A 1 194 ? 8.315 5.183 -14.279 1.00 84.75 194 TRP A CA 1
ATOM 1606 C C . TRP A 1 194 ? 9.705 4.792 -14.790 1.00 84.75 194 TRP A C 1
ATOM 1608 O O . TRP A 1 194 ? 9.863 4.578 -15.991 1.00 84.75 194 TRP A O 1
ATOM 1618 N N . LEU A 1 195 ? 10.685 4.632 -13.895 1.00 86.31 195 LEU A N 1
ATOM 1619 C CA . LEU A 1 195 ? 12.057 4.270 -14.261 1.00 86.31 195 LEU A CA 1
ATOM 1620 C C . LEU A 1 195 ? 12.116 2.918 -14.979 1.00 86.31 195 LEU A C 1
ATOM 1622 O O . LEU A 1 195 ? 12.808 2.792 -15.987 1.00 86.31 195 LEU A O 1
ATOM 1626 N N . VAL A 1 196 ? 11.341 1.928 -14.524 1.00 88.38 196 VAL A N 1
ATOM 1627 C CA . VAL A 1 196 ? 11.218 0.637 -15.218 1.00 88.38 196 VAL A CA 1
ATOM 1628 C C . VAL A 1 196 ? 10.675 0.821 -16.635 1.00 88.38 196 VAL A C 1
ATOM 1630 O O . VAL A 1 196 ? 11.231 0.266 -17.576 1.00 88.38 196 VAL A O 1
ATOM 1633 N N . ARG A 1 197 ? 9.621 1.620 -16.826 1.00 83.75 197 ARG A N 1
ATOM 1634 C CA . ARG A 1 197 ? 9.028 1.835 -18.158 1.00 83.75 197 ARG A CA 1
ATOM 1635 C C . ARG A 1 197 ? 9.939 2.632 -19.097 1.00 83.75 197 ARG A C 1
ATOM 1637 O O . ARG A 1 197 ? 9.906 2.404 -20.305 1.00 83.75 197 ARG A O 1
ATOM 1644 N N . VAL A 1 198 ? 10.743 3.555 -18.567 1.00 83.31 198 VAL A N 1
ATOM 1645 C CA . VAL A 1 198 ? 11.711 4.337 -19.354 1.00 83.31 198 VAL A CA 1
ATOM 1646 C C . VAL A 1 198 ? 12.889 3.472 -19.797 1.00 83.31 198 VAL A C 1
ATOM 1648 O O . VAL A 1 198 ? 13.282 3.525 -20.961 1.00 83.31 198 VAL A O 1
ATOM 1651 N N . HIS A 1 199 ? 13.434 2.666 -18.885 1.00 87.50 199 HIS A N 1
ATOM 1652 C CA . HIS A 1 199 ? 14.719 1.992 -19.088 1.00 87.50 199 HIS A CA 1
ATOM 1653 C C . HIS A 1 199 ? 14.609 0.511 -19.457 1.00 87.50 199 HIS A C 1
ATOM 1655 O O . HIS A 1 199 ? 15.616 -0.105 -19.804 1.00 87.50 199 HIS A O 1
ATOM 1661 N N . CYS A 1 200 ? 13.423 -0.094 -19.378 1.00 86.50 200 CYS A N 1
ATOM 1662 C CA . CYS A 1 200 ? 13.223 -1.512 -19.672 1.00 86.50 200 CYS A CA 1
ATOM 1663 C C . CYS A 1 200 ? 12.129 -1.732 -20.717 1.00 86.50 200 CYS A C 1
ATOM 1665 O O . CYS A 1 200 ? 11.096 -1.057 -20.759 1.00 86.50 200 CYS A O 1
ATOM 1667 N N . THR A 1 201 ? 12.337 -2.741 -21.558 1.00 86.00 201 THR A N 1
ATOM 1668 C CA . THR A 1 201 ? 11.312 -3.199 -22.494 1.00 86.00 201 THR A CA 1
ATOM 1669 C C . THR A 1 201 ? 10.230 -3.994 -21.771 1.00 86.00 201 THR A C 1
ATOM 1671 O O . THR A 1 201 ? 10.471 -4.661 -20.763 1.00 86.00 201 THR A O 1
ATOM 1674 N N . GLU A 1 202 ? 9.027 -3.973 -22.334 1.00 83.56 202 GLU A N 1
ATOM 1675 C CA . GLU A 1 202 ? 7.890 -4.757 -21.852 1.00 83.56 202 GLU A CA 1
ATOM 1676 C C . GLU A 1 202 ? 8.220 -6.261 -21.813 1.00 83.56 202 GLU A C 1
ATOM 1678 O O . GLU A 1 202 ? 7.915 -6.963 -20.849 1.00 83.56 202 GLU A O 1
ATOM 1683 N N . SER A 1 203 ? 8.940 -6.748 -22.829 1.00 85.81 203 SER A N 1
ATOM 1684 C CA . SER A 1 203 ? 9.422 -8.128 -22.897 1.00 85.81 203 SER A CA 1
ATOM 1685 C C . SER A 1 203 ? 10.358 -8.500 -21.750 1.00 85.81 203 SER A C 1
ATOM 1687 O O . SER A 1 203 ? 10.215 -9.585 -21.190 1.00 85.81 203 SER A O 1
ATOM 1689 N N . GLU A 1 204 ? 11.301 -7.627 -21.377 1.00 89.19 204 GLU A N 1
ATOM 1690 C CA . GLU A 1 204 ? 12.207 -7.887 -20.252 1.00 89.19 204 GLU A CA 1
ATOM 1691 C C . GLU A 1 204 ? 11.435 -7.938 -18.931 1.00 89.19 204 GLU A C 1
ATOM 1693 O O . GLU A 1 204 ? 11.690 -8.809 -18.100 1.00 89.19 204 GLU A O 1
ATOM 1698 N N . TRP A 1 205 ? 10.465 -7.043 -18.744 1.00 88.19 205 TRP A N 1
ATOM 1699 C CA . TRP A 1 205 ? 9.639 -7.018 -17.539 1.00 88.19 205 TRP A CA 1
ATOM 1700 C C . TRP A 1 205 ? 8.824 -8.302 -17.362 1.00 88.19 205 TRP A C 1
ATOM 1702 O O . TRP A 1 205 ? 8.872 -8.943 -16.306 1.00 88.19 205 TRP A O 1
ATOM 1712 N N . PHE A 1 206 ? 8.128 -8.731 -18.417 1.00 85.69 206 PHE A N 1
ATOM 1713 C CA . PHE A 1 206 ? 7.326 -9.951 -18.369 1.00 85.69 206 PHE A CA 1
ATOM 1714 C C . PHE A 1 206 ? 8.167 -11.223 -18.286 1.00 85.69 206 PHE A C 1
ATOM 1716 O O . PHE A 1 206 ? 7.761 -12.164 -17.602 1.00 85.69 206 PHE A O 1
ATOM 1723 N N . ALA A 1 207 ? 9.344 -11.259 -18.920 1.00 87.31 207 ALA A N 1
ATOM 1724 C CA . ALA A 1 207 ? 10.262 -12.393 -18.816 1.00 87.31 207 ALA A CA 1
ATOM 1725 C C . ALA A 1 207 ? 10.712 -12.646 -17.367 1.00 87.31 207 ALA A C 1
ATOM 1727 O O . ALA A 1 207 ? 10.926 -13.793 -16.981 1.00 87.31 207 ALA A O 1
ATOM 1728 N N . ASN A 1 208 ? 10.775 -11.595 -16.544 1.00 84.75 208 ASN A N 1
ATOM 1729 C CA . ASN A 1 208 ? 11.075 -11.683 -15.114 1.00 84.75 208 ASN A CA 1
ATOM 1730 C C . ASN A 1 208 ? 9.824 -11.875 -14.235 1.00 84.75 208 ASN A C 1
ATOM 1732 O O . ASN A 1 208 ? 9.880 -11.739 -13.013 1.00 84.75 208 ASN A O 1
ATOM 1736 N N . GLY A 1 209 ? 8.666 -12.169 -14.836 1.00 83.12 209 GLY A N 1
ATOM 1737 C CA . GLY A 1 209 ? 7.419 -12.402 -14.112 1.00 83.12 209 GLY A CA 1
ATOM 1738 C C . GLY A 1 209 ? 6.930 -11.190 -13.315 1.00 83.12 209 GLY A C 1
ATOM 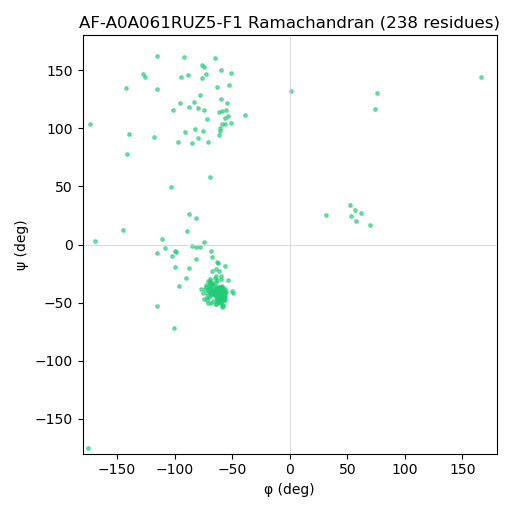1739 O O . GLY A 1 209 ? 6.256 -11.382 -12.299 1.00 83.12 209 GLY A O 1
ATOM 1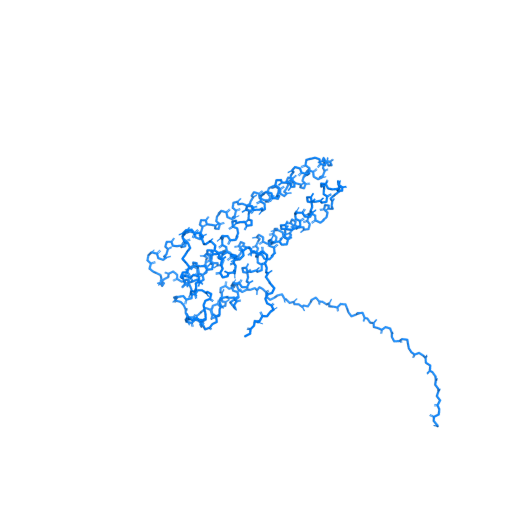740 N N . GLU A 1 210 ? 7.282 -9.977 -13.755 1.00 87.19 210 GLU A N 1
ATOM 1741 C CA . GLU A 1 210 ? 6.998 -8.711 -13.065 1.00 87.19 210 GLU A CA 1
ATOM 1742 C C . GLU A 1 210 ? 7.551 -8.672 -11.631 1.00 87.19 210 GLU A C 1
ATOM 1744 O O . GLU A 1 210 ? 6.945 -8.082 -10.742 1.00 87.19 210 GLU A O 1
ATOM 1749 N N . MET A 1 211 ? 8.651 -9.393 -11.365 1.00 89.31 211 MET A N 1
ATOM 1750 C CA . MET A 1 211 ? 9.257 -9.534 -10.031 1.00 89.31 211 MET A CA 1
ATOM 1751 C C . MET A 1 211 ? 8.270 -10.003 -8.947 1.00 89.31 211 MET A C 1
ATOM 1753 O O . MET A 1 211 ? 8.438 -9.742 -7.757 1.00 89.31 211 MET A O 1
ATOM 1757 N N . GLY A 1 212 ? 7.201 -10.695 -9.356 1.00 84.31 212 GLY A N 1
ATOM 1758 C CA . GLY A 1 212 ? 6.141 -11.128 -8.452 1.00 84.31 212 GLY A CA 1
ATOM 1759 C C . GLY A 1 212 ? 5.268 -9.994 -7.905 1.00 84.31 212 GLY A C 1
ATOM 1760 O O . GLY A 1 212 ? 4.566 -10.227 -6.921 1.00 84.31 212 GLY A O 1
ATOM 1761 N N . LEU A 1 213 ? 5.293 -8.804 -8.513 1.00 88.38 213 LEU A N 1
ATOM 1762 C CA . LEU A 1 213 ? 4.442 -7.655 -8.167 1.00 88.38 213 LEU A CA 1
ATOM 1763 C C . LEU A 1 213 ? 3.040 -7.741 -8.768 1.00 88.38 213 LEU A C 1
ATOM 1765 O O . LEU A 1 213 ? 2.200 -6.888 -8.516 1.00 88.38 213 LEU A O 1
ATOM 1769 N N . LYS A 1 214 ? 2.764 -8.785 -9.550 1.00 85.06 214 LYS A N 1
ATOM 1770 C CA . LYS A 1 214 ? 1.404 -9.092 -9.972 1.00 85.06 214 LYS A CA 1
ATOM 1771 C C . LYS A 1 214 ? 0.589 -9.658 -8.808 1.00 85.06 214 LYS A C 1
ATOM 1773 O O . LYS A 1 214 ? 1.123 -10.459 -8.028 1.00 85.06 214 LYS A O 1
ATOM 1778 N N . PRO A 1 215 ? -0.718 -9.372 -8.766 1.00 76.62 215 PRO A N 1
ATOM 1779 C CA . PRO A 1 215 ? -1.598 -9.977 -7.795 1.00 76.62 215 PRO A CA 1
ATOM 1780 C C . PRO A 1 215 ? -1.508 -11.493 -7.800 1.00 76.62 215 PRO A C 1
ATOM 1782 O O . PRO A 1 215 ? -1.536 -12.139 -8.857 1.00 76.62 215 PRO A O 1
ATOM 1785 N N . LYS A 1 216 ? -1.490 -12.084 -6.599 1.00 70.12 216 LYS A N 1
ATOM 1786 C CA . LYS A 1 216 ? -1.761 -13.516 -6.459 1.00 70.12 216 LYS A CA 1
ATOM 1787 C C . LYS A 1 216 ? -3.105 -13.780 -7.133 1.00 70.12 216 LYS A C 1
ATOM 1789 O O . LYS A 1 216 ? -4.115 -13.174 -6.770 1.00 70.12 216 LYS A O 1
ATOM 1794 N N . LYS A 1 217 ? -3.126 -14.671 -8.132 1.00 61.62 217 LYS A N 1
ATOM 1795 C CA . LYS A 1 217 ? -4.386 -15.172 -8.690 1.00 61.62 217 LYS A CA 1
ATOM 1796 C C . LYS A 1 217 ? -5.131 -15.826 -7.534 1.00 61.62 217 LYS A C 1
ATOM 1798 O O . LYS A 1 217 ? -4.767 -16.925 -7.117 1.00 61.62 217 LYS A O 1
ATOM 1803 N N . SER A 1 218 ? -6.144 -15.153 -6.996 1.00 44.22 218 SER A N 1
ATOM 1804 C CA . SER A 1 218 ? -7.099 -15.814 -6.127 1.00 44.22 218 SER A CA 1
ATOM 1805 C C . SER A 1 218 ? -7.742 -16.892 -6.986 1.00 44.22 218 SER A C 1
ATOM 1807 O O . SER A 1 218 ? -8.387 -16.619 -7.999 1.00 44.22 218 SER A O 1
ATOM 1809 N N . SER A 1 219 ? -7.499 -18.153 -6.644 1.00 36.97 219 SER A N 1
ATOM 1810 C CA . SER A 1 219 ? -8.337 -19.224 -7.152 1.00 36.97 219 SER A CA 1
ATOM 1811 C C . SER A 1 219 ? -9.745 -18.925 -6.646 1.00 36.97 219 SER A C 1
ATOM 1813 O O . SER A 1 219 ? -10.066 -19.260 -5.508 1.00 36.97 219 SER A O 1
ATOM 1815 N N . ASN A 1 220 ? -10.590 -18.312 -7.478 1.00 38.50 220 ASN A N 1
ATOM 1816 C CA . ASN A 1 220 ? -12.035 -18.225 -7.265 1.00 38.50 220 ASN A CA 1
ATOM 1817 C C . ASN A 1 220 ? -12.663 -19.625 -7.431 1.00 38.50 220 ASN A C 1
ATOM 1819 O O . ASN A 1 220 ? -13.525 -19.859 -8.270 1.00 38.50 220 ASN A O 1
ATOM 1823 N N . ARG A 1 221 ? -12.200 -20.583 -6.623 1.00 34.97 221 ARG A N 1
ATOM 1824 C CA . ARG A 1 221 ? -12.920 -21.797 -6.237 1.00 34.97 221 ARG A CA 1
ATOM 1825 C C . ARG A 1 221 ? -13.436 -21.597 -4.814 1.00 34.97 221 ARG A C 1
ATOM 1827 O O . ARG A 1 221 ? -13.261 -22.439 -3.942 1.00 34.97 221 ARG A O 1
ATOM 1834 N N . THR A 1 222 ? -14.090 -20.472 -4.563 1.00 37.66 222 THR A N 1
ATOM 1835 C CA . THR A 1 222 ? -15.179 -20.478 -3.595 1.00 37.66 222 THR A CA 1
ATOM 1836 C C . THR A 1 222 ? -16.314 -21.230 -4.267 1.00 37.66 222 THR A C 1
ATOM 1838 O O . THR A 1 222 ? -16.892 -20.787 -5.257 1.00 37.66 222 THR A O 1
ATOM 1841 N N . ALA A 1 223 ? -16.549 -22.442 -3.775 1.00 39.34 223 ALA A N 1
ATOM 1842 C CA . ALA A 1 223 ? -17.738 -23.210 -4.065 1.00 39.34 223 ALA A CA 1
ATOM 1843 C C . ALA A 1 223 ? -18.960 -22.319 -3.808 1.00 39.34 223 ALA A C 1
ATOM 1845 O O . ALA A 1 223 ? -19.326 -22.059 -2.664 1.00 39.34 223 ALA A O 1
ATOM 1846 N N . LEU A 1 224 ? -19.575 -21.835 -4.885 1.00 34.16 224 LEU A N 1
ATOM 1847 C CA . LEU A 1 224 ? -20.970 -21.441 -4.853 1.00 34.16 224 LEU A CA 1
ATOM 1848 C C . LEU A 1 224 ? -21.746 -22.687 -4.433 1.00 34.16 224 LEU A C 1
ATOM 1850 O O . LEU A 1 224 ? -21.731 -23.701 -5.133 1.00 34.16 224 LEU A O 1
ATOM 1854 N N . CYS A 1 225 ? -22.364 -22.611 -3.256 1.00 32.81 225 CYS A N 1
ATOM 1855 C CA . CYS A 1 225 ? -23.387 -23.533 -2.797 1.00 32.81 225 CYS A CA 1
ATOM 1856 C C . CYS A 1 225 ? -24.302 -23.907 -3.966 1.00 32.81 225 CYS A C 1
ATOM 1858 O O . CYS A 1 225 ? -25.084 -23.082 -4.439 1.00 32.81 225 CYS A O 1
ATOM 1860 N N . SER A 1 226 ? -24.239 -25.161 -4.416 1.00 29.89 226 SER A N 1
ATOM 1861 C CA . SER A 1 226 ? -25.307 -25.726 -5.225 1.00 29.89 226 SER A CA 1
ATOM 1862 C C . SER A 1 226 ? -26.498 -25.938 -4.294 1.00 29.89 226 SER A C 1
ATOM 1864 O O . SER A 1 226 ? -26.654 -27.002 -3.688 1.00 29.89 226 SER A O 1
ATOM 1866 N N . CYS A 1 227 ? -27.332 -24.914 -4.145 1.00 33.44 227 CYS A N 1
ATOM 1867 C CA . CYS A 1 227 ? -28.712 -25.117 -3.742 1.00 33.44 227 CYS A CA 1
ATOM 1868 C C . CYS A 1 227 ? -29.315 -26.086 -4.761 1.00 33.44 227 CYS A C 1
ATOM 1870 O O . CYS A 1 227 ? -29.560 -25.715 -5.907 1.00 33.44 227 CYS A O 1
ATOM 1872 N N . LYS A 1 228 ? -29.484 -27.355 -4.375 1.00 37.81 228 LYS A N 1
ATOM 1873 C CA . LYS A 1 228 ? -30.305 -28.290 -5.143 1.00 37.81 228 LYS A CA 1
ATOM 1874 C C . LYS A 1 228 ? -31.716 -27.704 -5.204 1.00 37.81 228 LYS A C 1
ATOM 1876 O O . LYS A 1 228 ? -32.295 -27.490 -4.139 1.00 37.81 228 LYS A O 1
ATOM 1881 N N . PRO A 1 229 ? -32.316 -27.509 -6.385 1.00 37.22 229 PRO A N 1
ATOM 1882 C CA . PRO A 1 229 ? -33.757 -27.431 -6.465 1.00 37.22 229 PRO A CA 1
ATOM 1883 C C . PRO A 1 229 ? -34.289 -28.853 -6.296 1.00 37.22 229 PRO A C 1
ATOM 1885 O O . PRO A 1 229 ? -34.020 -29.749 -7.096 1.00 37.22 229 PRO A O 1
ATOM 1888 N N . THR A 1 230 ? -35.024 -29.058 -5.214 1.00 36.56 230 THR A N 1
ATOM 1889 C CA . THR A 1 230 ? -35.934 -30.178 -5.002 1.00 36.56 230 THR A CA 1
ATOM 1890 C C . THR A 1 230 ? -36.903 -30.236 -6.187 1.00 36.56 230 THR A C 1
ATOM 1892 O O . THR A 1 230 ? -37.746 -29.353 -6.333 1.00 36.56 230 THR A O 1
ATOM 1895 N N . SER A 1 231 ? -36.808 -31.250 -7.052 1.00 34.44 231 SER A N 1
ATOM 1896 C CA . SER A 1 231 ? -37.845 -31.485 -8.061 1.00 34.44 231 SER A CA 1
ATOM 1897 C C . SER A 1 231 ? -39.024 -32.196 -7.398 1.00 34.44 231 SER A C 1
ATOM 1899 O O . SER A 1 231 ? -39.064 -33.422 -7.304 1.00 34.44 231 SER A O 1
ATOM 1901 N N . VAL A 1 232 ? -39.989 -31.418 -6.919 1.00 42.84 232 VAL A N 1
ATOM 1902 C CA . VAL A 1 232 ? -41.337 -31.919 -6.649 1.00 42.84 232 VAL A CA 1
ATOM 1903 C C . VAL A 1 232 ? -42.146 -31.700 -7.920 1.00 42.84 232 VAL A C 1
ATOM 1905 O O . VAL A 1 232 ? -42.643 -30.606 -8.146 1.00 42.84 232 VAL A O 1
ATOM 1908 N N . TYR A 1 233 ? -42.267 -32.731 -8.753 1.00 35.91 233 TYR A N 1
ATOM 1909 C CA . TYR A 1 233 ? -43.392 -32.862 -9.678 1.00 35.91 233 TYR A CA 1
ATOM 1910 C C . TYR A 1 233 ? -43.825 -34.325 -9.714 1.00 35.91 233 TYR A C 1
ATOM 1912 O O . TYR A 1 233 ? -43.268 -35.163 -10.417 1.00 35.91 233 TYR A O 1
ATOM 1920 N N . SER A 1 234 ? -44.830 -34.610 -8.890 1.00 37.78 234 SER A N 1
ATOM 1921 C CA . SER A 1 234 ? -45.767 -35.707 -9.081 1.00 37.78 234 SER A CA 1
ATOM 1922 C C . SER A 1 234 ? -46.991 -35.134 -9.790 1.00 37.78 234 SER A C 1
ATOM 1924 O O . SER A 1 234 ? -47.605 -34.197 -9.281 1.00 37.78 234 SER A O 1
ATOM 1926 N N . SER A 1 235 ? -47.336 -35.669 -10.960 1.00 37.69 235 SER A N 1
ATOM 1927 C CA . SER A 1 235 ? -48.727 -35.941 -11.357 1.00 37.69 235 SER A CA 1
ATOM 1928 C C . SER A 1 235 ? -48.779 -36.693 -12.691 1.00 37.69 235 SER A C 1
ATOM 1930 O O . SER A 1 235 ? -48.553 -36.162 -13.770 1.00 37.69 235 SER A O 1
ATOM 1932 N N . ASN A 1 236 ? -49.043 -37.986 -12.544 1.00 38.59 236 ASN A N 1
ATOM 1933 C CA . ASN A 1 236 ? -49.931 -38.842 -13.325 1.00 38.59 236 ASN A CA 1
ATOM 1934 C C . ASN A 1 236 ? -50.706 -38.265 -14.537 1.00 38.59 236 ASN A C 1
ATOM 1936 O O . ASN A 1 236 ? -51.501 -37.345 -14.389 1.00 38.59 236 ASN A O 1
ATOM 1940 N N . VAL A 1 237 ? -50.616 -39.043 -15.633 1.00 39.31 237 VAL A N 1
ATOM 1941 C CA . VAL A 1 237 ? -51.717 -39.571 -16.483 1.00 39.31 237 VAL A CA 1
ATOM 1942 C C . VAL A 1 237 ? -52.435 -38.592 -17.435 1.00 39.31 237 VAL A C 1
ATOM 1944 O O . VAL A 1 237 ? -53.163 -37.717 -16.988 1.00 39.31 237 VAL A O 1
ATOM 1947 N N . ALA A 1 238 ? -52.344 -38.827 -18.761 1.00 35.59 238 ALA A N 1
ATOM 1948 C CA . ALA A 1 238 ? -53.404 -39.469 -19.577 1.00 35.59 238 ALA A CA 1
ATOM 1949 C C . ALA A 1 238 ? -53.220 -39.325 -21.119 1.00 35.59 238 ALA A C 1
ATOM 1951 O O . ALA A 1 238 ? -52.898 -38.244 -21.604 1.00 35.59 238 ALA A O 1
ATOM 1952 N N . TYR A 1 239 ? -53.600 -40.395 -21.844 1.00 33.69 239 TYR A N 1
ATOM 1953 C CA . TYR A 1 239 ? -53.915 -40.552 -23.291 1.00 33.69 239 TYR A CA 1
ATOM 1954 C C . TYR A 1 239 ? -52.735 -40.591 -24.290 1.00 33.69 239 TYR A C 1
ATOM 1956 O O . TYR A 1 239 ? -51.872 -39.725 -24.270 1.00 33.69 239 TYR A O 1
ATOM 1964 N N . LYS A 1 240 ? -52.624 -41.552 -25.222 1.00 35.06 240 LYS A N 1
ATOM 1965 C CA . LYS A 1 240 ? -53.591 -42.460 -25.876 1.00 35.06 240 LYS A CA 1
ATOM 1966 C C . LYS A 1 240 ? -53.147 -43.921 -25.843 1.00 35.06 240 LYS A C 1
ATOM 1968 O O . LYS A 1 240 ? -51.919 -44.149 -25.856 1.00 35.06 240 LYS A O 1
#

Mean predicted aligned error: 11.46 Å

Secondary structure (DSSP, 8-state):
---TT----SS-S-SSSS-----TT--HHHHHHHS-S-SSSSS-GGGSHHHHHHHHHHHHHHHHHHHHHHHHHHHHHHS---HHHHHHHHHHHHHHHHHHHHHHHHIIIIIHHHHGGGS-HHHHHHHHHHHHHHHHHHHHHHHHHHHHHHHHHHHTTT-HHHHHHHHHHHHHHHHHHHHHHHHHHHHIIIIIIHHHHHHS-HHHHHHTGGGG-SPP------------------------

Organism: NCBI:txid582737

Sequence (240 aa):
ERDAEYQSGPFPDGILGRISNFPDHISPHNWRVVMGRYGSWRHSADETGWYQEIAKFAIALEEITRSVDNFLSELENFQTIDFDQVLLVRKKFNDLLNELENHKEKVLELVIPFVQPRLSEDEQHIFQQLRKIYSKQEHRALILSRTWASLTESASKEVNNQVLYNLRMLKSHFDVFQTISAVSFQEEVQTAMWLVRVHCTESEWFANGEMGLKPKKSSNRTALCSCKPTSVYSSNVAYK

pLDDT: mean 75.84, std 21.25, range [29.27, 95.44]